Protein AF-A0A3L6N8P6-F1 (afdb_monomer)

Sequence (331 aa):
MEQTIIVSAQKKCFPPPSSGSVLHCDQLPESQARKDLYGPNTDKDPNVFHDVRPKYLNSGSMIGPVGDMRKYFRRVHERMQRGLVNGKDLYSDQGIFGEIFAEQEIWRRWLRKNTVSQKDKSFDVMHSDFEYHVGLDYMQNLFIPTVFEEQDGEIIGLNNETGIAEKSASLGIEPRLDGVPEDIQSFTNPLNQILQDPADWGDMPVYADFYSTAIPVVVHHNAHKDGAKKRRYLWWDRIWFFPYLRQLIKSQLEVVEAEPLLEIAVNGERLVYWESRSNVTQKKPRTFIIDSGEVSIVEREFGYVCRAKTEKAEAEKPWYDEVFRDGQGEL

Structure (mmCIF, N/CA/C/O backbone):
data_AF-A0A3L6N8P6-F1
#
_entry.id   AF-A0A3L6N8P6-F1
#
loop_
_atom_site.group_PDB
_atom_site.id
_atom_site.type_symbol
_atom_site.label_atom_id
_atom_site.label_alt_id
_atom_site.label_comp_id
_atom_site.label_asym_id
_atom_site.label_entity_id
_atom_site.label_seq_id
_atom_site.pdbx_PDB_ins_code
_atom_site.Cartn_x
_atom_site.Cartn_y
_atom_site.Cartn_z
_atom_site.occupancy
_atom_site.B_iso_or_equiv
_atom_site.auth_seq_id
_atom_site.auth_comp_id
_atom_site.auth_asym_id
_atom_site.auth_atom_id
_atom_site.pdbx_PDB_model_num
ATOM 1 N N . MET A 1 1 ? 11.707 -19.069 -12.447 1.00 76.44 1 MET A N 1
ATOM 2 C CA . MET A 1 1 ? 11.540 -17.667 -12.011 1.00 76.44 1 MET A CA 1
ATOM 3 C C . MET A 1 1 ? 10.471 -17.700 -10.948 1.00 76.44 1 MET A C 1
ATOM 5 O O . MET A 1 1 ? 9.407 -18.234 -11.234 1.00 76.44 1 MET A O 1
ATOM 9 N N . GLU A 1 2 ? 10.779 -17.211 -9.756 1.00 86.94 2 GLU A N 1
ATOM 10 C CA . GLU A 1 2 ? 9.882 -17.237 -8.597 1.00 86.94 2 GLU A CA 1
ATOM 11 C C . GLU A 1 2 ? 9.530 -15.801 -8.194 1.00 86.94 2 GLU A C 1
ATOM 13 O O . GLU A 1 2 ? 10.327 -14.881 -8.389 1.00 86.94 2 GLU A O 1
ATOM 18 N N . GLN A 1 3 ? 8.317 -15.591 -7.689 1.00 93.12 3 GLN A N 1
ATOM 19 C CA . GLN A 1 3 ? 7.849 -14.301 -7.184 1.00 93.12 3 GLN A CA 1
ATOM 20 C C . GLN A 1 3 ? 7.275 -14.520 -5.790 1.00 93.12 3 GLN A C 1
ATOM 22 O O . GLN A 1 3 ? 6.138 -14.953 -5.638 1.00 93.12 3 GLN A O 1
ATOM 27 N N . THR A 1 4 ? 8.101 -14.276 -4.780 1.00 96.06 4 THR A N 1
ATOM 28 C CA . THR A 1 4 ? 7.762 -14.467 -3.363 1.00 96.06 4 THR A CA 1
ATOM 29 C C . THR A 1 4 ? 7.664 -13.135 -2.623 1.00 96.06 4 THR A C 1
ATOM 31 O O . THR A 1 4 ? 7.048 -13.071 -1.562 1.00 96.06 4 THR A O 1
ATOM 34 N N . ILE A 1 5 ? 8.252 -12.070 -3.179 1.00 98.25 5 ILE A N 1
ATOM 35 C CA . ILE A 1 5 ? 8.121 -10.700 -2.691 1.00 98.25 5 ILE A CA 1
ATOM 36 C C . ILE A 1 5 ? 7.154 -9.960 -3.609 1.00 98.25 5 ILE A C 1
ATOM 38 O O . ILE A 1 5 ? 7.395 -9.853 -4.811 1.00 98.25 5 ILE A O 1
ATOM 42 N N . ILE A 1 6 ? 6.097 -9.399 -3.034 1.00 98.00 6 ILE A N 1
ATOM 43 C CA . ILE A 1 6 ? 5.137 -8.546 -3.729 1.00 98.00 6 ILE A CA 1
ATOM 44 C C . ILE A 1 6 ? 5.371 -7.108 -3.281 1.00 98.00 6 ILE A C 1
ATOM 46 O O . ILE A 1 6 ? 5.367 -6.808 -2.086 1.00 98.00 6 ILE A O 1
ATOM 50 N N . VAL A 1 7 ? 5.584 -6.216 -4.243 1.00 98.12 7 VAL A N 1
ATOM 51 C CA . VAL A 1 7 ? 5.841 -4.792 -4.018 1.00 98.12 7 VAL A CA 1
ATOM 52 C C . VAL A 1 7 ? 4.742 -3.960 -4.661 1.00 98.12 7 VAL A C 1
ATOM 54 O O . VAL A 1 7 ? 4.263 -4.290 -5.743 1.00 98.12 7 VAL A O 1
ATOM 57 N N . SER A 1 8 ? 4.359 -2.862 -4.014 1.00 97.88 8 SER A N 1
ATOM 58 C CA . SER A 1 8 ? 3.391 -1.912 -4.562 1.00 97.88 8 SER A CA 1
ATOM 59 C C . SER A 1 8 ? 3.817 -1.387 -5.941 1.00 97.88 8 SER A C 1
ATOM 61 O O . SER A 1 8 ? 4.996 -1.114 -6.190 1.00 97.88 8 SER A O 1
ATOM 63 N N . ALA A 1 9 ? 2.846 -1.235 -6.841 1.00 97.44 9 ALA A N 1
ATOM 64 C CA . ALA A 1 9 ? 3.040 -0.662 -8.166 1.00 97.44 9 ALA A CA 1
ATOM 65 C C . ALA A 1 9 ? 2.452 0.756 -8.252 1.00 97.44 9 ALA A C 1
ATOM 67 O O . ALA A 1 9 ? 1.440 1.056 -7.630 1.00 97.44 9 ALA A O 1
ATOM 68 N N . GLN A 1 10 ? 3.073 1.621 -9.056 1.00 95.88 10 GLN A N 1
ATOM 69 C CA . GLN A 1 10 ? 2.606 2.975 -9.361 1.00 95.88 10 GLN A CA 1
ATOM 70 C C . GLN A 1 10 ? 2.675 3.286 -10.864 1.00 95.88 10 GLN A C 1
ATOM 72 O O . GLN A 1 10 ? 3.387 2.632 -11.638 1.00 95.88 10 GLN A O 1
ATOM 77 N N . LYS A 1 11 ? 1.963 4.343 -11.273 1.00 95.44 11 LYS A N 1
ATOM 78 C CA . LYS A 1 11 ? 1.785 4.754 -12.679 1.00 95.44 11 LYS A CA 1
ATOM 79 C C . LYS A 1 11 ? 2.981 5.478 -13.306 1.00 95.44 11 LYS A C 1
ATOM 81 O O . LYS A 1 11 ? 3.165 5.440 -14.520 1.00 95.44 11 LYS A O 1
ATOM 86 N N . LYS A 1 12 ? 3.845 6.109 -12.503 1.00 94.06 12 LYS A N 1
ATOM 87 C CA . LYS A 1 12 ? 4.999 6.889 -12.993 1.00 94.06 12 LYS A CA 1
ATOM 88 C C . LYS A 1 12 ? 6.334 6.237 -12.652 1.00 94.06 12 LYS A C 1
ATOM 90 O O . LYS A 1 12 ? 6.539 5.819 -11.517 1.00 94.06 12 LYS A O 1
ATOM 95 N N . CYS A 1 13 ? 7.292 6.268 -13.577 1.00 94.38 13 CYS A N 1
ATOM 96 C CA . CYS A 1 13 ? 8.675 5.942 -13.245 1.00 94.38 13 CYS A CA 1
ATOM 97 C C . CYS A 1 13 ? 9.298 7.076 -12.418 1.00 94.38 13 CYS A C 1
ATOM 99 O O . CYS A 1 13 ? 9.417 8.209 -12.893 1.00 94.38 13 CYS A O 1
ATOM 101 N N . PHE A 1 14 ? 9.646 6.794 -11.165 1.00 92.88 14 PHE A N 1
ATOM 102 C CA . PHE A 1 14 ? 10.145 7.788 -10.217 1.00 92.88 14 PHE A CA 1
ATOM 103 C C . PHE A 1 14 ? 11.153 7.143 -9.261 1.00 92.88 14 PHE A C 1
ATOM 105 O O . PHE A 1 14 ? 10.935 5.987 -8.882 1.00 92.88 14 PHE A O 1
ATOM 112 N N . PRO A 1 15 ? 12.211 7.855 -8.824 1.00 93.50 15 PRO A N 1
ATOM 113 C CA . PRO A 1 15 ? 12.563 9.266 -9.068 1.00 93.50 15 PRO A CA 1
ATOM 114 C C . PRO A 1 15 ? 13.037 9.603 -10.501 1.00 93.50 15 PRO A C 1
ATOM 116 O O . PRO A 1 15 ? 13.293 8.696 -11.291 1.00 93.50 15 PRO A O 1
ATOM 119 N N . PRO A 1 16 ? 13.106 10.899 -10.884 1.00 90.31 16 PRO A N 1
ATOM 120 C CA . PRO A 1 16 ? 13.618 11.313 -12.196 1.00 90.31 16 PRO A CA 1
ATOM 121 C C . PRO A 1 16 ? 15.123 11.020 -12.343 1.00 90.31 16 PRO A C 1
ATOM 123 O O . PRO A 1 16 ? 15.817 10.967 -11.332 1.00 90.31 16 PRO A O 1
ATOM 126 N N . PRO A 1 17 ? 15.676 10.951 -13.573 1.00 86.75 17 PRO A N 1
ATOM 127 C CA . PRO A 1 17 ? 17.101 10.660 -13.798 1.00 86.75 17 PRO A CA 1
ATOM 128 C C . PRO A 1 17 ? 18.078 11.575 -13.043 1.00 86.75 17 PRO A C 1
ATOM 130 O O . PRO A 1 17 ? 19.169 11.152 -12.666 1.00 86.75 17 PRO A O 1
ATOM 133 N N . SER A 1 18 ? 17.682 12.823 -12.772 1.00 87.31 18 SER A N 1
ATOM 134 C CA . SER A 1 18 ? 18.471 13.779 -11.987 1.00 87.31 18 SER A CA 1
ATOM 135 C C . SER A 1 18 ? 18.682 13.364 -10.526 1.00 87.31 18 SER A C 1
ATOM 137 O O . SER A 1 18 ? 19.531 13.944 -9.861 1.00 87.31 18 SER A O 1
ATOM 139 N N . SER A 1 19 ? 17.949 12.368 -10.016 1.00 87.62 19 SER A N 1
ATOM 140 C CA . SER A 1 19 ? 18.197 11.771 -8.696 1.00 87.62 19 SER A CA 1
ATOM 141 C C . SER A 1 19 ? 19.443 10.881 -8.662 1.00 87.62 19 SER A C 1
ATOM 143 O O . SER A 1 19 ? 19.812 10.368 -7.608 1.00 87.62 19 SER A O 1
ATOM 145 N N . GLY A 1 20 ? 20.040 10.610 -9.826 1.00 85.81 20 GLY A N 1
ATOM 146 C CA . GLY A 1 20 ? 21.160 9.694 -9.991 1.00 85.81 20 GLY A CA 1
ATOM 147 C C . GLY A 1 20 ? 20.773 8.213 -9.994 1.00 85.81 20 GLY A C 1
ATOM 148 O O . GLY A 1 20 ? 21.664 7.373 -10.095 1.00 85.81 20 GLY A O 1
ATOM 149 N N . SER A 1 21 ? 19.494 7.853 -9.860 1.00 89.12 21 SER A N 1
ATOM 150 C CA . SER A 1 21 ? 19.026 6.460 -9.971 1.00 89.12 21 SER A CA 1
ATOM 151 C C . SER A 1 21 ? 18.825 6.057 -11.430 1.00 89.12 21 SER A C 1
ATOM 153 O O . SER A 1 21 ? 18.313 6.841 -12.229 1.00 89.12 21 SER A O 1
ATOM 155 N N . VAL A 1 22 ? 19.185 4.820 -11.775 1.00 91.81 22 VAL A N 1
ATOM 156 C CA . VAL A 1 22 ? 19.034 4.265 -13.127 1.00 91.81 22 VAL A CA 1
ATOM 157 C C . VAL A 1 22 ? 17.917 3.223 -13.117 1.00 91.81 22 VAL A C 1
ATOM 159 O O . VAL A 1 22 ? 18.134 2.041 -12.893 1.00 91.81 22 VAL A O 1
ATOM 162 N N . LEU A 1 23 ? 16.683 3.673 -13.341 1.00 95.12 23 LEU A N 1
ATOM 163 C CA . LEU A 1 23 ? 15.492 2.830 -13.164 1.00 95.12 23 LEU A CA 1
ATOM 164 C C . LEU A 1 23 ? 15.159 1.927 -14.357 1.00 95.12 23 LEU A C 1
ATOM 166 O O . LEU A 1 23 ? 14.252 1.110 -14.250 1.00 95.12 23 LEU A O 1
ATOM 170 N N . HIS A 1 24 ? 15.832 2.113 -15.498 1.00 95.75 24 HIS A N 1
ATOM 171 C CA . HIS A 1 24 ? 15.569 1.390 -16.750 1.00 95.75 24 HIS A CA 1
ATOM 172 C C . HIS A 1 24 ? 14.065 1.258 -17.077 1.00 95.75 24 HIS A C 1
ATOM 174 O O . HIS A 1 24 ? 13.571 0.173 -17.380 1.00 95.75 24 HIS A O 1
ATOM 180 N N . CYS A 1 25 ? 13.323 2.367 -16.973 1.00 94.75 25 CYS A N 1
ATOM 181 C CA . CYS A 1 25 ? 11.858 2.410 -17.069 1.00 94.75 25 CYS A CA 1
ATOM 182 C C . CYS A 1 25 ? 11.308 1.779 -18.364 1.00 94.75 25 CYS A C 1
ATOM 184 O O . CYS A 1 25 ? 10.251 1.156 -18.359 1.00 94.75 25 CYS A O 1
ATOM 186 N N . ASP A 1 26 ? 12.036 1.944 -19.468 1.00 94.38 26 ASP A N 1
ATOM 187 C CA . ASP A 1 26 ? 11.759 1.412 -20.807 1.00 94.38 26 ASP A CA 1
ATOM 188 C C . ASP A 1 26 ? 12.011 -0.100 -20.924 1.00 94.38 26 ASP A C 1
ATOM 190 O O . ASP A 1 26 ? 11.597 -0.745 -21.886 1.00 94.38 26 ASP A O 1
ATOM 194 N N . GLN A 1 27 ? 12.691 -0.675 -19.935 1.00 95.12 27 GLN A N 1
ATOM 195 C CA . GLN A 1 27 ? 13.066 -2.078 -19.878 1.00 95.12 27 GLN A CA 1
ATOM 196 C C . GLN A 1 27 ? 12.270 -2.864 -18.840 1.00 95.12 27 GLN A C 1
ATOM 198 O O . GLN A 1 27 ? 12.580 -4.038 -18.634 1.00 95.12 27 GLN A O 1
ATOM 203 N N . LEU A 1 28 ? 11.242 -2.299 -18.216 1.00 96.00 28 LEU A N 1
ATOM 204 C CA . LEU A 1 28 ? 10.377 -3.052 -17.309 1.00 96.00 28 LEU A CA 1
ATOM 205 C C . LEU A 1 28 ? 9.305 -3.850 -18.077 1.00 96.00 28 LEU A C 1
ATOM 207 O O . LEU A 1 28 ? 9.038 -3.560 -19.246 1.00 96.00 28 LEU A O 1
ATOM 211 N N . PRO A 1 29 ? 8.719 -4.902 -17.479 1.00 94.56 29 PRO A N 1
ATOM 212 C CA . PRO A 1 29 ? 7.563 -5.585 -18.053 1.00 94.56 29 PRO A CA 1
ATOM 213 C C . PRO A 1 29 ? 6.349 -4.655 -18.165 1.00 94.56 29 PRO A C 1
ATOM 215 O O . PRO A 1 29 ? 6.173 -3.742 -17.357 1.00 94.56 29 PRO A O 1
ATOM 218 N N . GLU A 1 30 ? 5.484 -4.917 -19.145 1.00 94.94 30 GLU A N 1
ATOM 219 C CA . GLU A 1 30 ? 4.206 -4.212 -19.253 1.00 94.94 30 GLU A CA 1
ATOM 220 C C . GLU A 1 30 ? 3.247 -4.595 -18.124 1.00 94.94 30 GLU A C 1
ATOM 222 O O . GLU A 1 30 ? 3.300 -5.711 -17.599 1.00 94.94 30 GLU A O 1
ATOM 227 N N . SER A 1 31 ? 2.346 -3.668 -17.783 1.00 96.19 31 SER A N 1
ATOM 228 C CA . SER A 1 31 ? 1.315 -3.923 -16.779 1.00 96.19 31 SER A CA 1
ATOM 229 C C . SER A 1 31 ? 0.411 -5.073 -17.211 1.00 96.19 31 SER A C 1
ATOM 231 O O . SER A 1 31 ? -0.064 -5.114 -18.355 1.00 96.19 31 SER A O 1
ATOM 233 N N . GLN A 1 32 ? 0.148 -5.983 -16.274 1.00 94.56 32 GLN A N 1
ATOM 234 C CA . GLN A 1 32 ? -0.792 -7.082 -16.474 1.00 94.56 32 GLN A CA 1
ATOM 235 C C . GLN A 1 32 ? -2.254 -6.635 -16.330 1.00 94.56 32 GLN A C 1
ATOM 237 O O . GLN A 1 32 ? -3.143 -7.390 -16.714 1.00 94.56 32 GLN A O 1
ATOM 242 N N . ALA A 1 33 ? -2.513 -5.428 -15.805 1.00 95.31 33 ALA A N 1
ATOM 243 C CA . ALA A 1 33 ? -3.867 -4.914 -15.615 1.00 95.31 33 ALA A CA 1
ATOM 244 C C . ALA A 1 33 ? -4.628 -4.824 -16.942 1.00 95.31 33 ALA A C 1
ATOM 246 O O . ALA A 1 33 ? -4.022 -4.695 -18.014 1.00 95.31 33 ALA A O 1
ATOM 247 N N . ARG A 1 34 ? -5.963 -4.883 -16.888 1.00 94.38 34 ARG A N 1
ATOM 248 C CA . ARG A 1 34 ? -6.804 -4.874 -18.094 1.00 94.38 34 ARG A CA 1
ATOM 249 C C . ARG A 1 34 ? -6.499 -3.659 -18.977 1.00 94.38 34 ARG A C 1
ATOM 251 O O . ARG A 1 34 ? -6.291 -2.557 -18.479 1.00 94.38 34 ARG A O 1
ATOM 258 N N . LYS A 1 35 ? -6.442 -3.858 -20.297 1.00 95.88 35 LYS A N 1
ATOM 259 C CA . LYS A 1 35 ? -5.997 -2.828 -21.263 1.00 95.88 35 LYS A CA 1
ATOM 260 C C . LYS A 1 35 ? -6.938 -1.624 -21.370 1.00 95.88 35 LYS A C 1
ATOM 262 O O . LYS A 1 35 ? -6.573 -0.631 -21.979 1.00 95.88 35 LYS A O 1
ATOM 267 N N . ASP A 1 36 ? -8.129 -1.733 -20.806 1.00 95.12 36 ASP A N 1
ATOM 268 C CA . ASP A 1 36 ? -9.189 -0.733 -20.757 1.00 95.12 36 ASP A CA 1
ATOM 269 C C . ASP A 1 36 ? -9.448 -0.240 -19.320 1.00 95.12 36 ASP A C 1
ATOM 271 O O . ASP A 1 36 ? -10.543 0.235 -19.019 1.00 95.12 36 ASP A O 1
ATOM 275 N N . LEU A 1 37 ? -8.464 -0.357 -18.413 1.00 95.75 37 LEU A N 1
ATOM 276 C CA . LEU A 1 37 ? -8.594 -0.005 -16.990 1.00 95.75 37 LEU A CA 1
ATOM 277 C C . LEU A 1 37 ? -9.256 1.369 -16.785 1.00 95.75 37 LEU A C 1
ATOM 279 O O . LEU A 1 37 ? -10.273 1.460 -16.090 1.00 95.75 37 LEU A O 1
ATOM 283 N N . TYR A 1 38 ? -8.754 2.379 -17.500 1.00 95.69 38 TYR A N 1
ATOM 284 C CA . TYR A 1 38 ? -9.225 3.769 -17.516 1.00 95.69 38 TYR A CA 1
ATOM 285 C C . TYR A 1 38 ? -10.065 4.097 -18.765 1.00 95.69 38 TYR A C 1
ATOM 287 O O . TYR A 1 38 ? -10.242 5.252 -19.142 1.00 95.69 38 TYR A O 1
ATOM 295 N N . GLY A 1 39 ? -10.596 3.076 -19.444 1.00 94.75 39 GLY A N 1
ATOM 296 C CA . GLY A 1 39 ? -11.391 3.224 -20.660 1.00 94.75 39 GLY A CA 1
ATOM 297 C C . GLY A 1 39 ? -10.548 3.365 -21.937 1.00 94.75 39 GLY A C 1
ATOM 298 O O . GLY A 1 39 ? -9.378 2.969 -21.965 1.00 94.75 39 GLY A O 1
ATOM 299 N N . PRO A 1 40 ? -11.116 3.915 -23.028 1.00 94.62 40 PRO A N 1
ATOM 300 C CA . PRO A 1 40 ? -10.493 3.898 -24.353 1.00 94.62 40 PRO A CA 1
ATOM 301 C C . PRO A 1 40 ? -9.155 4.631 -24.461 1.00 94.62 40 PRO A C 1
ATOM 303 O O . PRO A 1 40 ? -8.461 4.434 -25.454 1.00 94.62 40 PRO A O 1
ATOM 306 N N . ASN A 1 41 ? -8.811 5.501 -23.507 1.00 94.38 41 ASN A N 1
ATOM 307 C CA . ASN A 1 41 ? -7.567 6.276 -23.508 1.00 94.38 41 ASN A CA 1
ATOM 308 C C . ASN A 1 41 ? -6.452 5.666 -22.657 1.00 94.38 41 ASN A C 1
ATOM 310 O O . ASN A 1 41 ? -5.358 6.227 -22.628 1.00 94.38 41 ASN A O 1
ATOM 314 N N . THR A 1 42 ? -6.705 4.503 -22.048 1.00 96.56 42 THR A N 1
ATOM 315 C CA . THR A 1 42 ? -5.712 3.775 -21.252 1.00 96.56 42 THR A CA 1
ATOM 316 C C . THR A 1 42 ? -4.387 3.651 -22.016 1.00 96.56 42 THR A C 1
ATOM 318 O O . THR A 1 42 ? -4.367 3.195 -23.161 1.00 96.56 42 THR A O 1
ATOM 321 N N . ASP A 1 43 ? -3.292 4.083 -21.387 1.00 95.81 43 ASP A N 1
ATOM 322 C CA . ASP A 1 43 ? -1.915 4.098 -21.911 1.00 95.81 43 ASP A CA 1
ATOM 323 C C . ASP A 1 43 ? -1.666 4.884 -23.220 1.00 95.81 43 ASP A C 1
ATOM 325 O O . ASP A 1 43 ? -0.576 4.781 -23.791 1.00 95.81 43 ASP A O 1
ATOM 329 N N . LYS A 1 44 ? -2.619 5.681 -23.729 1.00 95.44 44 LYS A N 1
ATOM 330 C CA . LYS A 1 44 ? -2.411 6.434 -24.984 1.00 95.44 44 LYS A CA 1
ATOM 331 C C . LYS A 1 44 ? -1.464 7.621 -24.834 1.00 95.44 44 LYS A C 1
ATOM 333 O O . LYS A 1 44 ? -0.680 7.880 -25.745 1.00 95.44 44 LYS A O 1
ATOM 338 N N . ASP A 1 45 ? -1.553 8.346 -23.720 1.00 93.94 45 ASP A N 1
ATOM 339 C CA . ASP A 1 45 ? -0.654 9.456 -23.399 1.00 93.94 45 ASP A CA 1
ATOM 340 C C . ASP A 1 45 ? 0.072 9.169 -22.075 1.00 93.94 45 ASP A C 1
ATOM 342 O O . ASP A 1 45 ? -0.538 9.265 -21.008 1.00 93.94 45 ASP A O 1
ATOM 346 N N . PRO A 1 46 ? 1.380 8.853 -22.105 1.00 87.62 46 PRO A N 1
ATOM 347 C CA . PRO A 1 46 ? 2.142 8.542 -20.899 1.00 87.62 46 PRO A CA 1
ATOM 348 C C . PRO A 1 46 ? 2.314 9.740 -19.948 1.00 87.62 46 PRO A C 1
ATOM 350 O O . PRO A 1 46 ? 2.806 9.558 -18.834 1.00 87.62 46 PRO A O 1
ATOM 353 N N . ASN A 1 47 ? 1.940 10.957 -20.361 1.00 88.88 47 ASN A N 1
ATOM 354 C CA . ASN A 1 47 ? 1.971 12.149 -19.513 1.00 88.88 47 ASN A CA 1
ATOM 355 C C . ASN A 1 47 ? 0.654 12.380 -18.761 1.00 88.88 47 ASN A C 1
ATOM 357 O O . ASN A 1 47 ? 0.638 13.119 -17.773 1.00 88.88 47 ASN A O 1
ATOM 361 N N . VAL A 1 48 ? -0.440 11.737 -19.181 1.00 91.94 48 VAL A N 1
ATOM 362 C CA . VAL A 1 48 ? -1.709 11.734 -18.445 1.00 91.94 48 VAL A CA 1
ATOM 363 C C . VAL A 1 48 ? -1.649 10.596 -17.439 1.00 91.94 48 VAL A C 1
ATOM 365 O O . VAL A 1 48 ? -2.218 9.532 -17.643 1.00 91.94 48 VAL A O 1
ATOM 368 N N . PHE A 1 49 ? -0.905 10.810 -16.347 1.00 91.62 49 PHE A N 1
ATOM 369 C CA . PHE A 1 49 ? -0.580 9.728 -15.413 1.00 91.62 49 PHE A CA 1
ATOM 370 C C . PHE A 1 49 ? -1.803 9.005 -14.861 1.00 91.62 49 PHE A C 1
ATOM 372 O O . PHE A 1 49 ? -1.676 7.822 -14.615 1.00 91.62 49 PHE A O 1
ATOM 379 N N . HIS A 1 50 ? -2.953 9.669 -14.700 1.00 91.75 50 HIS A N 1
ATOM 380 C CA . HIS A 1 50 ? -4.190 9.013 -14.266 1.00 91.75 50 HIS A CA 1
ATOM 381 C C . HIS A 1 50 ? -4.599 7.854 -15.194 1.00 91.75 50 HIS A C 1
ATOM 383 O O . HIS A 1 50 ? -4.976 6.803 -14.694 1.00 91.75 50 HIS A O 1
ATOM 389 N N . ASP A 1 51 ? -4.438 7.995 -16.514 1.00 95.12 51 ASP A N 1
ATOM 390 C CA . ASP A 1 51 ? -4.912 7.019 -17.509 1.00 95.12 51 ASP A CA 1
ATOM 391 C C . ASP A 1 51 ? -3.870 5.929 -17.831 1.00 95.12 51 ASP A C 1
ATOM 393 O O . ASP A 1 51 ? -4.056 5.124 -18.747 1.00 95.12 51 ASP A O 1
ATOM 397 N N . VAL A 1 52 ? -2.743 5.893 -17.117 1.00 95.94 52 VAL A N 1
ATOM 398 C CA . VAL A 1 52 ? -1.662 4.926 -17.354 1.00 95.94 52 VAL A CA 1
ATOM 399 C C . VAL A 1 52 ? -1.779 3.768 -16.371 1.00 95.94 52 VAL A C 1
ATOM 401 O O . VAL A 1 52 ? -1.945 3.972 -15.171 1.00 95.94 52 VAL A O 1
ATOM 404 N N . ARG A 1 53 ? -1.645 2.530 -16.849 1.00 97.12 53 ARG A N 1
ATOM 405 C CA . ARG A 1 53 ? -1.658 1.355 -15.967 1.00 97.12 53 ARG A CA 1
ATOM 406 C C . ARG A 1 53 ? -0.396 1.319 -15.093 1.00 97.12 53 ARG A C 1
ATOM 408 O O . ARG A 1 53 ? 0.705 1.573 -15.598 1.00 97.12 53 ARG A O 1
ATOM 415 N N . PRO A 1 54 ? -0.506 0.954 -13.803 1.00 96.62 54 PRO A N 1
ATOM 416 C CA . PRO A 1 54 ? 0.648 0.879 -12.917 1.00 96.62 54 PRO A CA 1
ATOM 417 C C . PRO A 1 54 ? 1.633 -0.174 -13.429 1.00 96.62 54 PRO A C 1
ATOM 419 O O . PRO A 1 54 ? 1.244 -1.292 -13.775 1.00 96.62 54 PRO A O 1
ATOM 422 N N . LYS A 1 55 ? 2.918 0.190 -13.515 1.00 96.19 55 LYS A N 1
ATOM 423 C CA . LYS A 1 55 ? 3.995 -0.739 -13.916 1.00 96.19 55 LYS A CA 1
ATOM 424 C C . LYS A 1 55 ? 5.366 -0.460 -13.311 1.00 96.19 55 LYS A C 1
ATOM 426 O O . LYS A 1 55 ? 6.320 -1.179 -13.598 1.00 96.19 55 LYS A O 1
ATOM 431 N N . TYR A 1 56 ? 5.475 0.579 -12.491 1.00 97.31 56 TYR A N 1
ATOM 432 C CA . TYR A 1 56 ? 6.720 0.968 -11.842 1.00 97.31 56 TYR A CA 1
ATOM 433 C C . TYR A 1 56 ? 6.655 0.650 -10.356 1.00 97.31 56 TYR A C 1
ATOM 435 O O . TYR A 1 56 ? 5.587 0.701 -9.758 1.00 97.31 56 TYR A O 1
ATOM 443 N N . LEU A 1 57 ? 7.799 0.354 -9.752 1.00 97.62 57 LEU A N 1
ATOM 444 C CA . LEU A 1 57 ? 7.893 0.069 -8.326 1.00 97.62 57 LEU A CA 1
ATOM 445 C C . LEU A 1 57 ? 7.540 1.310 -7.483 1.00 97.62 57 LEU A C 1
ATOM 447 O O . LEU A 1 57 ? 8.069 2.397 -7.726 1.00 97.62 57 LEU A O 1
ATOM 451 N N . ASN A 1 58 ? 6.702 1.128 -6.462 1.00 97.38 58 ASN A N 1
ATOM 452 C CA . ASN A 1 58 ? 6.520 2.052 -5.343 1.00 97.38 58 ASN A CA 1
ATOM 453 C C . ASN A 1 58 ? 7.126 1.427 -4.076 1.00 97.38 58 ASN A C 1
ATOM 455 O O . ASN A 1 58 ? 6.760 0.315 -3.703 1.00 97.38 58 ASN A O 1
ATOM 459 N N . SER A 1 59 ? 8.052 2.115 -3.399 1.00 96.06 59 SER A N 1
ATOM 460 C CA . SER A 1 59 ? 8.736 1.532 -2.227 1.00 96.06 59 SER A CA 1
ATOM 461 C C . SER A 1 59 ? 7.940 1.612 -0.923 1.00 96.06 59 SER A C 1
ATOM 463 O O . SER A 1 59 ? 8.408 1.129 0.104 1.00 96.06 59 SER A O 1
ATOM 465 N N . GLY A 1 60 ? 6.741 2.200 -0.936 1.00 94.56 60 GLY A N 1
ATOM 466 C CA . GLY A 1 60 ? 5.960 2.443 0.275 1.00 94.56 60 GLY A CA 1
ATOM 467 C C . GLY A 1 60 ? 5.335 1.200 0.902 1.00 94.56 60 GLY A C 1
ATOM 468 O O . GLY A 1 60 ? 4.948 1.243 2.068 1.00 94.56 60 GLY A O 1
ATOM 469 N N . SER A 1 61 ? 5.203 0.096 0.163 1.00 96.38 61 SER A N 1
ATOM 470 C CA . SER A 1 61 ? 4.652 -1.156 0.695 1.00 96.38 61 SER A CA 1
ATOM 471 C C . SER A 1 61 ? 5.222 -2.370 -0.030 1.00 96.38 61 SER A C 1
ATOM 473 O O . SER A 1 61 ? 5.314 -2.390 -1.258 1.00 96.38 61 SER A O 1
ATOM 475 N N . MET A 1 62 ? 5.624 -3.372 0.752 1.00 97.19 62 MET A N 1
ATOM 476 C CA . MET A 1 62 ? 6.189 -4.637 0.287 1.00 97.19 62 MET A CA 1
ATOM 477 C C . MET A 1 62 ? 5.832 -5.744 1.279 1.00 97.19 62 MET A C 1
ATOM 479 O O . MET A 1 62 ? 5.841 -5.507 2.488 1.00 97.19 62 MET A O 1
ATOM 483 N N . ILE A 1 63 ? 5.594 -6.957 0.792 1.00 97.00 63 ILE A N 1
ATOM 484 C CA . ILE A 1 63 ? 5.413 -8.149 1.624 1.00 97.00 63 ILE A CA 1
ATOM 485 C C . ILE A 1 63 ? 6.130 -9.341 0.999 1.00 97.00 63 ILE A C 1
ATOM 487 O O . ILE A 1 63 ? 6.211 -9.460 -0.219 1.00 97.00 63 ILE A O 1
ATOM 491 N N . GLY A 1 64 ? 6.658 -10.230 1.832 1.00 95.19 64 GLY A N 1
ATOM 492 C CA . GLY A 1 64 ? 7.264 -11.475 1.384 1.00 95.19 64 GLY A CA 1
ATOM 493 C C . GLY A 1 64 ? 7.941 -12.222 2.531 1.00 95.19 64 GLY A C 1
ATOM 494 O O . GLY A 1 64 ? 8.055 -11.686 3.641 1.00 95.19 64 GLY A O 1
ATOM 495 N N . PRO A 1 65 ? 8.418 -13.454 2.291 1.00 93.00 65 PRO A N 1
ATOM 496 C CA . PRO A 1 65 ? 9.169 -14.217 3.276 1.00 93.00 65 PRO A CA 1
ATOM 497 C C . PRO A 1 65 ? 10.394 -13.445 3.772 1.00 93.00 65 PRO A C 1
ATOM 499 O O . PRO A 1 65 ? 11.151 -12.870 2.990 1.00 93.00 65 PRO A O 1
ATOM 502 N N . VAL A 1 66 ? 10.641 -13.487 5.085 1.00 90.94 66 VAL A N 1
ATOM 503 C CA . VAL A 1 66 ? 11.750 -12.752 5.722 1.00 90.94 66 VAL A CA 1
ATOM 504 C C . VAL A 1 66 ? 13.109 -13.091 5.094 1.00 90.94 66 VAL A C 1
ATOM 506 O O . VAL A 1 66 ? 13.966 -12.216 4.992 1.00 90.94 66 VAL A O 1
ATOM 509 N N . GLY A 1 67 ? 13.323 -14.339 4.662 1.00 92.12 67 GLY A N 1
ATOM 510 C CA . GLY A 1 67 ? 14.557 -14.757 3.986 1.00 92.12 67 GLY A CA 1
ATOM 511 C C . GLY A 1 67 ? 14.820 -13.974 2.697 1.00 92.12 67 GLY A C 1
ATOM 512 O O . GLY A 1 67 ? 15.880 -13.357 2.555 1.00 92.12 67 GLY A O 1
ATOM 513 N N . ASP A 1 68 ? 13.827 -13.931 1.813 1.00 95.19 68 ASP A N 1
ATOM 514 C CA . ASP A 1 68 ? 13.919 -13.258 0.514 1.00 95.19 68 ASP A CA 1
ATOM 515 C C . ASP A 1 68 ? 13.964 -11.739 0.690 1.00 95.19 68 ASP A C 1
ATOM 517 O O . ASP A 1 68 ? 14.839 -11.072 0.130 1.00 95.19 68 ASP A O 1
ATOM 521 N N . MET A 1 69 ? 13.124 -11.195 1.577 1.00 97.25 69 MET A N 1
ATOM 522 C CA . MET A 1 69 ? 13.153 -9.776 1.945 1.00 97.25 69 MET A CA 1
ATOM 523 C C . MET A 1 69 ? 14.542 -9.358 2.441 1.00 97.25 69 MET A C 1
ATOM 525 O O . MET A 1 69 ? 15.084 -8.350 1.993 1.00 97.25 69 MET A O 1
ATOM 529 N N . ARG A 1 70 ? 15.196 -10.151 3.304 1.00 96.62 70 ARG A N 1
ATOM 530 C CA . ARG A 1 70 ? 16.568 -9.862 3.763 1.00 96.62 70 ARG A CA 1
ATOM 531 C C . ARG A 1 70 ? 17.579 -9.872 2.622 1.00 96.62 70 ARG A C 1
ATOM 533 O O . ARG A 1 70 ? 18.493 -9.049 2.641 1.00 96.62 70 ARG A O 1
ATOM 540 N N . LYS A 1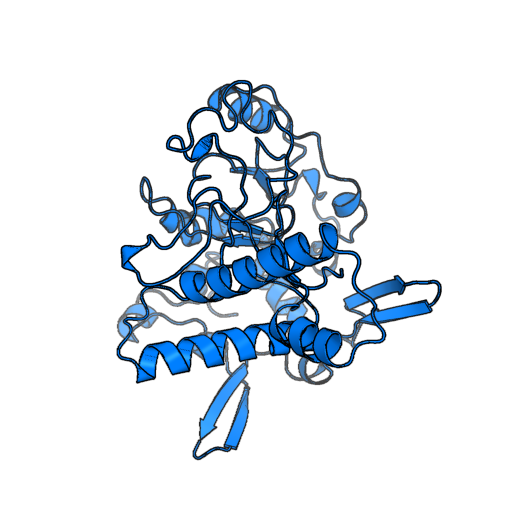 71 ? 17.454 -10.788 1.656 1.00 96.19 71 LYS A N 1
ATOM 541 C CA . LYS A 1 71 ? 18.340 -10.839 0.481 1.00 96.19 71 LYS A CA 1
ATOM 542 C C . LYS A 1 71 ? 18.206 -9.556 -0.344 1.00 96.19 71 LYS A C 1
ATOM 544 O O . LYS A 1 71 ? 19.215 -8.913 -0.629 1.00 96.19 71 LYS A O 1
ATOM 549 N N . TYR A 1 72 ? 16.974 -9.148 -0.643 1.00 97.50 72 TYR A N 1
ATOM 550 C CA . TYR A 1 72 ? 16.696 -7.927 -1.395 1.00 97.50 72 TYR A CA 1
ATOM 551 C C . TYR A 1 72 ? 17.177 -6.669 -0.652 1.00 97.50 72 TYR A C 1
ATOM 553 O O . TYR A 1 72 ? 17.929 -5.866 -1.204 1.00 97.50 72 TYR A O 1
ATOM 561 N N . PHE A 1 73 ? 16.854 -6.540 0.639 1.00 97.38 73 PHE A N 1
ATOM 562 C CA . PHE A 1 73 ? 17.248 -5.388 1.459 1.00 97.38 73 PHE A CA 1
ATOM 563 C C . PHE A 1 73 ? 18.765 -5.282 1.643 1.00 97.38 73 PHE A C 1
ATOM 565 O O . PHE A 1 73 ? 19.295 -4.173 1.659 1.00 97.38 73 PHE A O 1
ATOM 572 N N . ARG A 1 74 ? 19.492 -6.404 1.743 1.00 97.06 74 ARG A N 1
ATOM 573 C CA . ARG A 1 74 ? 20.965 -6.387 1.759 1.00 97.06 74 ARG A CA 1
ATOM 574 C C . ARG A 1 74 ? 21.525 -5.806 0.472 1.00 97.06 74 ARG A C 1
ATOM 576 O O . ARG A 1 74 ? 22.369 -4.919 0.541 1.00 97.06 74 ARG A O 1
ATOM 583 N N . ARG A 1 75 ? 21.008 -6.225 -0.687 1.00 96.31 75 ARG A N 1
ATOM 584 C CA . ARG A 1 75 ? 21.435 -5.662 -1.972 1.00 96.31 75 ARG A CA 1
ATOM 585 C C . ARG A 1 75 ? 21.141 -4.164 -2.066 1.00 96.31 75 ARG A C 1
ATOM 587 O O . ARG A 1 75 ? 22.006 -3.399 -2.496 1.00 96.31 75 ARG A O 1
ATOM 594 N N . VAL A 1 76 ? 19.946 -3.746 -1.645 1.00 96.19 76 VAL A N 1
ATOM 595 C CA . VAL A 1 76 ? 19.547 -2.329 -1.566 1.00 96.19 76 VAL A CA 1
ATOM 596 C C . VAL A 1 76 ? 20.512 -1.554 -0.680 1.00 96.19 76 VAL A C 1
ATOM 598 O O . VAL A 1 76 ? 21.058 -0.538 -1.107 1.00 96.19 76 VAL A O 1
ATOM 601 N N . HIS A 1 77 ? 20.804 -2.069 0.513 1.00 95.56 77 HIS A N 1
ATOM 602 C CA . HIS A 1 77 ? 21.744 -1.456 1.441 1.00 95.56 77 HIS A CA 1
ATOM 603 C C . HIS A 1 77 ? 23.159 -1.364 0.854 1.00 95.56 77 HIS A C 1
ATOM 605 O O . HIS A 1 77 ? 23.772 -0.305 0.904 1.00 95.56 77 HIS A O 1
ATOM 611 N N . GLU A 1 78 ? 23.676 -2.421 0.228 1.00 94.81 78 GLU A N 1
ATOM 612 C CA . GLU A 1 78 ? 24.987 -2.406 -0.431 1.00 94.81 78 GLU A CA 1
ATOM 613 C C . GLU A 1 78 ? 25.072 -1.380 -1.568 1.00 94.81 78 GLU A C 1
ATOM 615 O O . GLU A 1 78 ? 26.111 -0.737 -1.750 1.00 94.81 78 GLU A O 1
ATOM 620 N N . ARG A 1 79 ? 24.008 -1.235 -2.371 1.00 92.81 79 ARG A N 1
ATOM 621 C CA . ARG A 1 79 ? 23.931 -0.226 -3.441 1.00 92.81 79 ARG A CA 1
ATOM 622 C C . ARG A 1 79 ? 23.886 1.182 -2.852 1.00 92.81 79 ARG A C 1
ATOM 624 O O . ARG A 1 79 ? 24.594 2.065 -3.333 1.00 92.81 79 ARG A O 1
ATOM 631 N N . MET A 1 80 ? 23.110 1.363 -1.789 1.00 92.94 80 MET A N 1
ATOM 632 C CA . MET A 1 80 ? 23.005 2.609 -1.039 1.00 92.94 80 MET A CA 1
ATOM 633 C C . MET A 1 80 ? 24.356 3.039 -0.456 1.00 92.94 80 MET A C 1
ATOM 635 O O . MET A 1 80 ? 24.796 4.156 -0.711 1.00 92.94 80 MET A O 1
ATOM 639 N N . GLN A 1 81 ? 25.046 2.143 0.258 1.00 93.31 81 GLN A N 1
ATOM 640 C CA . GLN A 1 81 ? 26.355 2.418 0.860 1.00 93.31 81 GLN A CA 1
ATOM 641 C C . 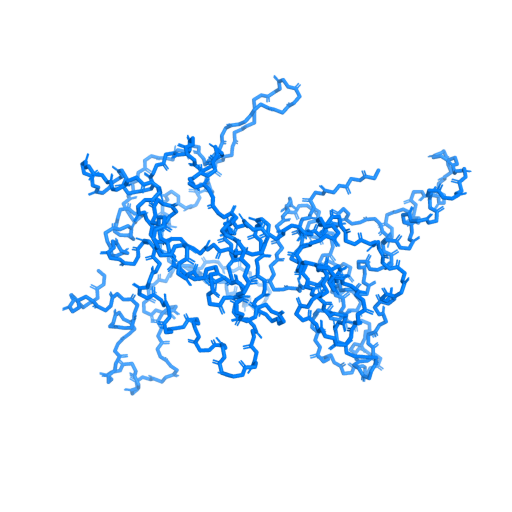GLN A 1 81 ? 27.400 2.779 -0.197 1.00 93.31 81 GLN A C 1
ATOM 643 O O . GLN A 1 81 ? 28.125 3.759 -0.042 1.00 93.31 81 GLN A O 1
ATOM 648 N N . ARG A 1 82 ? 27.440 2.045 -1.317 1.00 90.56 82 ARG A N 1
ATOM 649 C CA . ARG A 1 82 ? 28.320 2.387 -2.445 1.00 90.56 82 ARG A CA 1
ATOM 650 C C . ARG A 1 82 ? 28.007 3.763 -3.027 1.00 90.56 82 ARG A C 1
ATOM 652 O O . ARG A 1 82 ? 28.931 4.503 -3.343 1.00 90.56 82 ARG A O 1
ATOM 659 N N . GLY A 1 83 ? 26.728 4.114 -3.155 1.00 88.56 83 GLY A N 1
ATOM 660 C CA . GLY A 1 83 ? 26.308 5.452 -3.569 1.00 88.56 83 GLY A CA 1
ATOM 661 C C . GLY A 1 83 ? 26.843 6.533 -2.629 1.00 88.56 83 GLY A C 1
ATOM 662 O O . GLY A 1 83 ? 27.500 7.462 -3.089 1.00 88.56 83 GLY A O 1
ATOM 663 N N . LEU A 1 84 ? 26.629 6.366 -1.321 1.00 88.81 84 LEU A N 1
ATOM 664 C CA . LEU A 1 84 ? 27.065 7.313 -0.290 1.00 88.81 84 LEU A CA 1
ATOM 665 C C . LEU A 1 84 ? 28.584 7.512 -0.273 1.00 88.81 84 LEU A C 1
ATOM 667 O O . LEU A 1 84 ? 29.049 8.648 -0.268 1.00 88.81 84 LEU A O 1
ATOM 671 N N . VAL A 1 85 ? 29.360 6.423 -0.320 1.00 90.75 85 VAL A N 1
ATOM 672 C CA . VAL A 1 85 ? 30.835 6.482 -0.359 1.00 90.75 85 VAL A CA 1
ATOM 673 C C . VAL A 1 85 ? 31.336 7.226 -1.599 1.00 90.75 85 VAL A C 1
ATOM 675 O O . VAL A 1 85 ? 32.340 7.930 -1.533 1.00 90.75 85 VAL A O 1
ATOM 678 N N . ASN A 1 86 ? 30.612 7.128 -2.714 1.00 86.00 86 ASN A N 1
ATOM 679 C CA . ASN A 1 86 ? 30.941 7.813 -3.962 1.00 86.00 86 ASN A CA 1
ATOM 680 C C . ASN A 1 86 ? 30.338 9.228 -4.062 1.00 86.00 86 ASN A C 1
ATOM 682 O O . ASN A 1 86 ? 30.334 9.810 -5.146 1.00 86.00 86 ASN A O 1
ATOM 686 N N . GLY A 1 87 ? 29.814 9.785 -2.964 1.00 83.19 87 GLY A N 1
ATOM 687 C CA . GLY A 1 87 ? 29.271 11.146 -2.917 1.00 83.19 87 GLY A CA 1
ATOM 688 C C . GLY A 1 87 ? 27.924 11.322 -3.623 1.00 83.19 87 GLY A C 1
ATOM 689 O O . GLY A 1 87 ? 27.546 12.448 -3.943 1.00 83.19 87 GLY A O 1
ATOM 690 N N . LYS A 1 88 ? 27.193 10.233 -3.891 1.00 81.25 88 LYS A N 1
ATOM 691 C CA . LYS A 1 88 ? 25.845 10.293 -4.466 1.00 81.25 88 LYS A CA 1
ATOM 692 C C . LYS A 1 88 ? 24.861 10.804 -3.415 1.00 81.25 88 LYS A C 1
ATOM 694 O O . LYS A 1 88 ? 24.743 10.209 -2.344 1.00 81.25 88 LYS A O 1
ATOM 699 N N . ASP A 1 89 ? 24.116 11.851 -3.757 1.00 79.38 89 ASP A N 1
ATOM 700 C CA . ASP A 1 89 ? 22.992 12.304 -2.941 1.00 79.38 89 ASP A CA 1
ATOM 701 C C . ASP A 1 89 ? 21.831 11.301 -3.041 1.00 79.38 89 ASP A C 1
ATOM 703 O O . ASP A 1 89 ? 21.385 10.936 -4.135 1.00 79.38 89 ASP A O 1
ATOM 707 N N . LEU A 1 90 ? 21.365 10.806 -1.896 1.00 80.50 90 LEU A N 1
ATOM 708 C CA . LEU A 1 90 ? 20.293 9.819 -1.827 1.00 80.50 90 LEU A CA 1
ATOM 709 C C . LEU A 1 90 ? 18.941 10.521 -1.784 1.00 80.50 90 LEU A C 1
ATOM 711 O O . LEU A 1 90 ? 18.337 10.691 -0.730 1.00 80.50 90 LEU A O 1
ATOM 715 N N . TYR A 1 91 ? 18.451 10.893 -2.961 1.00 84.19 91 TYR A N 1
ATOM 716 C CA . TYR A 1 91 ? 17.183 11.608 -3.092 1.00 84.19 91 TYR A CA 1
ATOM 717 C C . TYR A 1 91 ? 15.959 10.794 -2.626 1.00 84.19 91 TYR A C 1
ATOM 719 O O . TYR A 1 91 ? 15.027 11.343 -2.043 1.00 84.19 91 TYR A O 1
ATOM 727 N N . SER A 1 92 ? 15.925 9.490 -2.919 1.00 89.06 92 SER A N 1
ATOM 728 C CA . SER A 1 92 ? 14.802 8.610 -2.579 1.00 89.06 92 SER A CA 1
ATOM 729 C C . SER A 1 92 ? 15.249 7.152 -2.500 1.00 89.06 92 SER A C 1
ATOM 731 O O . SER A 1 92 ? 15.948 6.653 -3.383 1.00 89.06 92 SER A O 1
ATOM 733 N N . ASP A 1 93 ? 14.787 6.461 -1.462 1.00 92.44 93 ASP A N 1
ATOM 734 C CA . ASP A 1 93 ? 14.886 5.012 -1.284 1.00 92.44 93 ASP A CA 1
ATOM 735 C C . ASP A 1 93 ? 14.266 4.246 -2.464 1.00 92.44 93 ASP A C 1
ATOM 737 O O . ASP A 1 93 ? 14.882 3.304 -2.972 1.00 92.44 93 ASP A O 1
ATOM 741 N N . GLN A 1 94 ? 13.115 4.707 -2.978 1.00 95.12 94 GLN A N 1
ATOM 742 C CA . GLN A 1 94 ? 12.448 4.146 -4.158 1.00 95.12 94 GLN A CA 1
ATOM 743 C C . GLN A 1 94 ? 13.386 4.050 -5.360 1.00 95.12 94 GLN A C 1
ATOM 745 O O . GLN A 1 94 ? 13.312 3.096 -6.132 1.00 95.12 94 GLN A O 1
ATOM 750 N N . GLY A 1 95 ? 14.306 5.008 -5.493 1.00 95.12 95 GLY A N 1
ATOM 751 C CA . GLY A 1 95 ? 15.302 5.006 -6.553 1.00 95.12 95 GLY A CA 1
ATOM 752 C C . GLY A 1 95 ? 16.227 3.796 -6.520 1.00 95.12 95 GLY A C 1
ATOM 753 O O . GLY A 1 95 ? 16.568 3.259 -7.567 1.00 95.12 95 GLY A O 1
ATOM 754 N N . ILE A 1 96 ? 16.617 3.346 -5.329 1.00 95.81 96 ILE A N 1
ATOM 755 C CA . ILE A 1 96 ? 17.528 2.210 -5.160 1.00 95.81 96 ILE A CA 1
ATOM 756 C C . ILE A 1 96 ? 16.764 0.892 -5.289 1.00 95.81 96 ILE A C 1
ATOM 758 O O . ILE A 1 96 ? 17.216 -0.012 -5.991 1.00 95.81 96 ILE A O 1
ATOM 762 N N . PHE A 1 97 ? 15.593 0.796 -4.652 1.00 97.69 97 PHE A N 1
ATOM 763 C CA . PHE A 1 97 ? 14.710 -0.362 -4.789 1.00 97.69 97 PHE A CA 1
ATOM 764 C C . PHE A 1 97 ? 14.335 -0.605 -6.259 1.00 97.69 97 PHE A C 1
ATOM 766 O O . PHE A 1 97 ? 14.493 -1.720 -6.762 1.00 97.69 97 PHE A O 1
ATOM 773 N N . GLY A 1 98 ? 13.910 0.450 -6.961 1.00 96.94 98 GLY A N 1
ATOM 774 C CA . GLY A 1 98 ? 13.527 0.404 -8.369 1.00 96.94 98 GLY A CA 1
ATOM 775 C C . GLY A 1 98 ? 14.679 0.022 -9.299 1.00 96.94 98 GLY A C 1
ATOM 776 O O . GLY A 1 98 ? 14.480 -0.794 -10.191 1.00 96.94 98 GLY A O 1
ATOM 777 N N . GLU A 1 99 ? 15.887 0.540 -9.064 1.00 95.81 99 GLU A N 1
ATOM 778 C CA . GLU A 1 99 ? 17.089 0.192 -9.838 1.00 95.81 99 GLU A CA 1
ATOM 779 C C . GLU A 1 99 ? 17.421 -1.307 -9.730 1.00 95.81 99 GLU A C 1
ATOM 781 O O . GLU A 1 99 ? 17.626 -1.972 -10.742 1.00 95.81 99 GLU A O 1
ATOM 786 N N . ILE A 1 100 ? 17.380 -1.882 -8.523 1.00 97.25 100 ILE A N 1
ATOM 787 C CA . ILE A 1 100 ? 17.652 -3.318 -8.322 1.00 97.25 100 ILE A CA 1
ATOM 788 C C . ILE A 1 100 ? 16.534 -4.192 -8.904 1.00 97.25 100 ILE A C 1
ATOM 790 O O . ILE A 1 100 ? 16.812 -5.232 -9.499 1.00 97.25 100 ILE A O 1
ATOM 794 N N . PHE A 1 101 ? 15.273 -3.772 -8.771 1.00 97.88 101 PHE A N 1
ATOM 795 C CA . PHE A 1 101 ? 14.153 -4.459 -9.418 1.00 97.88 101 PHE A CA 1
ATOM 796 C C . PHE A 1 101 ? 14.300 -4.458 -10.947 1.00 97.88 101 PHE A C 1
ATOM 798 O O . PHE A 1 101 ? 14.092 -5.482 -11.597 1.00 97.88 101 PHE A O 1
ATOM 805 N N . ALA A 1 102 ? 14.715 -3.335 -11.529 1.00 97.50 102 ALA A N 1
ATOM 806 C CA . ALA A 1 102 ? 14.927 -3.236 -12.963 1.00 97.50 102 ALA A CA 1
ATOM 807 C C . ALA A 1 102 ? 16.074 -4.137 -13.445 1.00 97.50 102 ALA A C 1
ATOM 809 O O . ALA A 1 102 ? 15.916 -4.839 -14.444 1.00 97.50 102 ALA A O 1
ATOM 810 N N . GLU A 1 103 ? 17.194 -4.185 -12.713 1.00 97.25 103 GLU A N 1
ATOM 811 C CA . GLU A 1 103 ? 18.301 -5.118 -12.972 1.00 97.25 103 GLU A CA 1
ATOM 812 C C . GLU A 1 103 ? 17.824 -6.583 -12.967 1.00 97.25 103 GLU A C 1
ATOM 814 O O . GLU A 1 103 ? 18.155 -7.342 -13.884 1.00 97.25 103 GLU A O 1
ATOM 819 N N . GLN A 1 104 ? 16.984 -6.967 -11.997 1.00 97.19 104 GLN A N 1
ATOM 820 C CA . GLN A 1 104 ? 16.358 -8.292 -11.953 1.00 97.19 104 GLN A CA 1
ATOM 821 C C . GLN A 1 104 ? 15.500 -8.561 -13.199 1.00 97.19 104 GLN A C 1
ATOM 823 O O . GLN A 1 104 ? 15.602 -9.630 -13.803 1.00 97.19 104 GLN A O 1
ATOM 828 N N . GLU A 1 105 ? 14.647 -7.624 -13.617 1.00 96.88 105 GLU A N 1
ATOM 829 C CA . GLU A 1 105 ? 13.774 -7.833 -14.779 1.00 96.88 105 GLU A CA 1
ATOM 830 C C . GLU A 1 105 ? 14.543 -7.872 -16.105 1.00 96.88 105 GLU A C 1
ATOM 832 O O . GLU A 1 105 ? 14.201 -8.650 -17.005 1.00 96.88 105 GLU A O 1
ATOM 837 N N . ILE A 1 106 ? 15.629 -7.105 -16.215 1.00 96.19 106 ILE A N 1
ATOM 838 C CA . ILE A 1 106 ? 16.569 -7.187 -17.336 1.00 96.19 106 ILE A CA 1
ATOM 839 C C . ILE A 1 106 ? 17.212 -8.576 -17.379 1.00 96.19 106 ILE A C 1
ATOM 841 O O . ILE A 1 106 ? 17.214 -9.216 -18.437 1.00 96.19 106 ILE A O 1
ATOM 845 N N . TRP A 1 107 ? 17.684 -9.077 -16.235 1.00 95.12 107 TRP A N 1
ATOM 846 C CA . TRP A 1 107 ? 18.230 -10.427 -16.105 1.00 95.12 107 TRP A CA 1
ATOM 847 C C . TRP A 1 107 ? 17.203 -11.499 -16.490 1.00 95.12 107 TRP A C 1
ATOM 849 O O . TRP A 1 107 ? 17.468 -12.331 -17.359 1.00 95.12 107 TRP A O 1
ATOM 859 N N . ARG A 1 108 ? 15.980 -11.435 -15.954 1.00 94.50 108 ARG A N 1
ATOM 860 C CA . ARG A 1 108 ? 14.881 -12.350 -16.303 1.00 94.50 108 ARG A CA 1
ATOM 861 C C . ARG A 1 108 ? 14.534 -12.306 -17.793 1.00 94.50 108 ARG A C 1
ATOM 863 O O . ARG A 1 108 ? 14.283 -13.349 -18.399 1.00 94.50 108 ARG A O 1
ATOM 870 N N . ARG A 1 109 ? 14.536 -11.124 -18.424 1.00 93.50 109 ARG A N 1
ATOM 871 C CA . ARG A 1 109 ? 14.344 -10.991 -19.880 1.00 93.50 109 ARG A CA 1
ATOM 872 C C . ARG A 1 109 ? 15.480 -11.659 -20.649 1.00 93.50 109 ARG A C 1
ATOM 874 O O . ARG A 1 109 ? 15.203 -12.338 -21.638 1.00 93.50 109 ARG A O 1
ATOM 881 N N . TRP A 1 110 ? 16.726 -11.462 -20.225 1.00 92.31 110 TRP A N 1
ATOM 882 C CA . TRP A 1 110 ? 17.882 -12.107 -20.841 1.00 92.31 110 TRP A CA 1
ATOM 883 C C . TRP A 1 110 ? 17.766 -13.633 -20.745 1.00 92.31 110 TRP A C 1
ATOM 885 O O . TRP A 1 110 ? 17.893 -14.304 -21.766 1.00 92.31 110 TRP A O 1
ATOM 895 N N . LEU A 1 111 ? 17.388 -14.176 -19.585 1.00 91.19 111 LEU A N 1
ATOM 896 C CA . LEU A 1 111 ? 17.155 -15.613 -19.408 1.00 91.19 111 LEU A CA 1
ATOM 897 C C . LEU A 1 111 ? 16.068 -16.176 -20.323 1.00 91.19 111 LEU A C 1
ATOM 899 O O . LEU A 1 111 ? 16.241 -17.251 -20.878 1.00 91.19 111 LEU A O 1
ATOM 903 N N . ARG A 1 112 ? 14.964 -15.450 -20.537 1.00 89.88 112 ARG A N 1
ATOM 904 C CA . ARG A 1 112 ? 13.909 -15.889 -21.470 1.00 89.88 112 ARG A CA 1
ATOM 905 C C . ARG A 1 112 ? 14.371 -15.934 -22.930 1.00 89.88 112 ARG A C 1
ATOM 907 O O . ARG A 1 112 ? 13.827 -16.709 -23.708 1.00 89.88 112 ARG A O 1
ATOM 914 N N . LYS A 1 113 ? 15.328 -15.083 -23.317 1.00 88.88 113 LYS A N 1
ATOM 915 C CA . LYS A 1 113 ? 15.839 -14.996 -24.697 1.00 88.88 113 LYS A CA 1
ATOM 916 C C . LYS A 1 113 ? 16.977 -15.972 -24.991 1.00 88.88 113 LYS A C 1
ATOM 918 O O . LYS A 1 113 ? 17.225 -16.259 -26.157 1.00 88.88 113 LYS A O 1
ATOM 923 N N . ASN A 1 114 ? 17.678 -16.450 -23.967 1.00 85.31 114 ASN A N 1
ATOM 924 C CA . ASN A 1 114 ? 18.867 -17.279 -24.122 1.00 85.31 114 ASN A CA 1
ATOM 925 C C . ASN A 1 114 ? 18.597 -18.698 -23.619 1.00 85.31 114 ASN A C 1
ATOM 927 O O . ASN A 1 114 ? 18.035 -18.894 -22.547 1.00 85.31 114 ASN A O 1
ATOM 931 N N . THR A 1 115 ? 19.034 -19.709 -24.371 1.00 76.62 115 THR A N 1
ATOM 932 C CA . THR A 1 115 ? 19.024 -21.094 -23.877 1.00 76.62 115 THR A CA 1
ATOM 933 C C . THR A 1 115 ? 20.226 -21.277 -22.957 1.00 76.62 115 THR A C 1
ATOM 935 O O . THR A 1 115 ? 21.345 -21.460 -23.429 1.00 76.62 115 THR A O 1
ATOM 938 N N . VAL A 1 116 ? 20.014 -21.167 -21.645 1.00 73.25 116 VAL A N 1
ATOM 939 C CA . VAL A 1 116 ? 21.091 -21.265 -20.650 1.00 73.25 116 VAL A CA 1
ATOM 940 C C . VAL A 1 116 ? 21.112 -22.658 -20.025 1.00 73.25 116 VAL A C 1
ATOM 942 O O . VAL A 1 116 ? 20.088 -23.164 -19.569 1.00 73.25 116 VAL A O 1
ATOM 945 N N . SER A 1 117 ? 22.291 -23.281 -19.984 1.00 72.12 117 SER A N 1
ATOM 946 C CA . SER A 1 117 ? 22.501 -24.522 -19.237 1.00 72.12 117 SER A CA 1
ATOM 947 C C . SER A 1 117 ? 22.615 -24.206 -17.746 1.00 72.12 117 SER A C 1
ATOM 949 O O . SER A 1 117 ? 23.603 -23.620 -17.314 1.00 72.12 117 SER A O 1
ATOM 951 N N . GLN A 1 118 ? 21.650 -24.660 -16.944 1.00 69.81 118 GLN A N 1
ATOM 952 C CA . GLN A 1 118 ? 21.675 -24.524 -15.476 1.00 69.81 118 GLN A CA 1
ATOM 953 C C . GLN A 1 118 ? 22.817 -25.309 -14.797 1.00 69.81 118 GLN A C 1
ATOM 955 O O . GLN A 1 118 ? 22.945 -25.284 -13.583 1.00 69.81 118 GLN A O 1
ATOM 960 N N . LYS A 1 119 ? 23.645 -26.041 -15.559 1.00 70.81 119 LYS A N 1
ATOM 961 C CA . LYS A 1 119 ? 24.814 -26.772 -15.035 1.00 70.81 119 LYS A CA 1
ATOM 962 C C . LYS A 1 119 ? 26.097 -25.932 -15.011 1.00 70.81 119 LYS A C 1
ATOM 964 O O . LYS A 1 119 ? 27.136 -26.434 -14.584 1.00 70.81 119 LYS A O 1
ATOM 969 N N . ASP A 1 120 ? 26.057 -24.700 -15.515 1.00 76.81 120 ASP A N 1
ATOM 970 C CA . ASP A 1 120 ? 27.199 -23.789 -15.508 1.00 76.81 120 ASP A CA 1
ATOM 971 C C . ASP A 1 120 ? 27.297 -23.053 -14.163 1.00 76.81 120 ASP A C 1
ATOM 973 O O . ASP A 1 120 ? 26.383 -22.339 -13.767 1.00 76.81 120 ASP A O 1
ATOM 977 N N . LYS A 1 121 ? 28.431 -23.169 -13.465 1.00 75.25 121 LYS A N 1
ATOM 978 C CA . LYS A 1 121 ? 28.646 -22.470 -12.186 1.00 75.25 121 LYS A CA 1
ATOM 979 C C . LYS A 1 121 ? 28.610 -20.945 -12.321 1.00 75.25 121 LYS A C 1
ATOM 981 O O . LYS A 1 121 ? 28.310 -20.258 -11.349 1.00 75.25 121 LYS A O 1
ATOM 986 N N . SER A 1 122 ? 28.934 -20.404 -13.497 1.00 79.94 122 SER A N 1
ATOM 987 C CA . SER A 1 122 ? 28.839 -18.963 -13.755 1.00 79.94 122 SER A CA 1
ATOM 988 C C . SER A 1 122 ? 27.387 -18.480 -13.776 1.00 79.94 122 SER A C 1
ATOM 990 O O . SER A 1 122 ? 27.115 -17.357 -13.349 1.00 79.94 122 SER A O 1
ATOM 992 N N . PHE A 1 123 ? 26.451 -19.348 -14.178 1.00 85.06 123 PHE A N 1
ATOM 993 C CA . PHE A 1 123 ? 25.024 -19.064 -14.106 1.00 85.06 123 PHE A CA 1
ATOM 994 C C . PHE A 1 123 ? 24.573 -18.899 -12.657 1.00 85.06 123 PHE A C 1
ATOM 996 O O . PHE A 1 123 ? 23.921 -17.905 -12.370 1.00 85.06 123 PHE A O 1
ATOM 1003 N N . ASP A 1 124 ? 24.954 -19.800 -11.746 1.00 83.31 124 ASP A N 1
ATOM 1004 C CA . ASP A 1 124 ? 24.532 -19.723 -10.339 1.00 83.31 124 ASP A CA 1
ATOM 1005 C C . ASP A 1 124 ? 24.975 -18.413 -9.676 1.00 83.31 124 ASP A C 1
ATOM 1007 O O . ASP A 1 124 ? 24.185 -17.759 -8.992 1.00 83.31 124 ASP A O 1
ATOM 1011 N N . VAL A 1 125 ? 26.219 -17.991 -9.930 1.00 83.75 125 VAL A N 1
ATOM 1012 C CA . VAL A 1 125 ? 26.758 -16.721 -9.420 1.00 83.75 125 VAL A CA 1
ATOM 1013 C C . VAL A 1 125 ? 25.951 -15.544 -9.970 1.00 83.75 125 VAL A C 1
ATOM 1015 O O . VAL A 1 125 ? 25.379 -14.783 -9.190 1.00 83.75 125 VAL A O 1
ATOM 1018 N N . MET A 1 126 ? 25.821 -15.432 -11.297 1.00 85.75 126 MET A N 1
ATOM 1019 C CA . MET A 1 126 ? 25.062 -14.339 -11.919 1.00 85.75 126 MET A CA 1
ATOM 1020 C C . MET A 1 126 ? 23.589 -14.344 -11.502 1.00 85.75 126 MET A C 1
ATOM 1022 O O . MET A 1 126 ? 23.004 -13.297 -11.245 1.00 85.75 126 MET A O 1
ATOM 1026 N N . HIS A 1 127 ? 22.979 -15.522 -11.403 1.00 88.50 127 HIS A N 1
ATOM 1027 C CA . HIS A 1 127 ? 21.596 -15.661 -10.985 1.00 88.50 127 HIS A CA 1
ATOM 1028 C C . HIS A 1 127 ? 21.415 -15.173 -9.548 1.00 88.50 127 HIS A C 1
ATOM 1030 O O . HIS A 1 127 ? 20.488 -14.416 -9.272 1.00 88.50 127 HIS A O 1
ATOM 1036 N N . SER A 1 128 ? 22.334 -15.525 -8.646 1.00 87.31 128 SER A N 1
ATOM 1037 C CA . SER A 1 128 ? 22.297 -15.065 -7.258 1.00 87.31 128 SER A CA 1
ATOM 1038 C C . SER A 1 128 ? 22.457 -13.545 -7.111 1.00 87.31 128 SER A C 1
ATOM 1040 O O . SER A 1 128 ? 21.847 -12.970 -6.203 1.00 87.31 128 SER A O 1
ATOM 1042 N N . ASP A 1 129 ? 23.196 -12.913 -8.030 1.00 89.75 129 ASP A N 1
ATOM 1043 C CA . ASP A 1 129 ? 23.475 -11.473 -8.075 1.00 89.75 129 ASP A CA 1
ATOM 1044 C C . ASP A 1 129 ? 22.323 -10.621 -8.624 1.00 89.75 129 ASP A C 1
ATOM 1046 O O . ASP A 1 129 ? 22.345 -9.403 -8.441 1.00 89.75 129 ASP A O 1
ATOM 1050 N N . PHE A 1 130 ? 21.334 -11.223 -9.293 1.00 94.81 130 PHE A N 1
ATOM 1051 C CA . PHE A 1 130 ? 20.242 -10.480 -9.934 1.00 94.81 130 PHE A CA 1
ATOM 1052 C C . PHE A 1 130 ? 18.835 -10.982 -9.596 1.00 94.81 130 PHE A C 1
ATOM 1054 O O . PHE A 1 130 ? 17.888 -10.233 -9.795 1.00 94.81 130 PHE A O 1
ATOM 1061 N N . GLU A 1 131 ? 18.655 -12.207 -9.099 1.00 95.12 131 GLU A N 1
ATOM 1062 C CA . GLU A 1 131 ? 17.337 -12.756 -8.756 1.00 95.12 131 GLU A CA 1
ATOM 1063 C C . GLU A 1 131 ? 17.027 -12.597 -7.257 1.00 95.12 131 GLU A C 1
ATOM 1065 O O . GLU A 1 131 ? 17.681 -13.200 -6.398 1.00 95.12 131 GLU A O 1
ATOM 1070 N N . TYR A 1 132 ? 16.009 -11.792 -6.946 1.00 96.88 132 TYR A N 1
ATOM 1071 C CA . TYR A 1 132 ? 15.561 -11.460 -5.588 1.00 96.88 132 TYR A CA 1
ATOM 1072 C C . TYR A 1 132 ? 14.091 -11.810 -5.338 1.00 96.88 132 TYR A C 1
ATOM 1074 O O . TYR A 1 132 ? 13.557 -11.462 -4.290 1.00 96.88 132 TYR A O 1
ATOM 1082 N N . HIS A 1 133 ? 13.442 -12.483 -6.291 1.00 96.94 133 HIS A N 1
ATOM 1083 C CA . HIS A 1 133 ? 12.044 -12.905 -6.237 1.00 96.94 133 HIS A CA 1
ATOM 1084 C C . HIS A 1 133 ? 11.035 -11.752 -6.144 1.00 96.94 133 HIS A C 1
ATOM 1086 O O . HIS A 1 133 ? 9.897 -11.952 -5.720 1.00 96.94 133 HIS A O 1
ATOM 1092 N N . VAL A 1 134 ? 11.427 -10.549 -6.579 1.00 98.12 134 VAL A N 1
ATOM 1093 C CA . VAL A 1 134 ? 10.557 -9.367 -6.558 1.00 98.12 134 VAL A CA 1
ATOM 1094 C C . VAL A 1 134 ? 9.548 -9.429 -7.706 1.00 98.12 134 VAL A C 1
ATOM 1096 O O . VAL A 1 134 ? 9.912 -9.655 -8.865 1.00 98.12 134 VAL A O 1
ATOM 1099 N N . GLY A 1 135 ? 8.276 -9.230 -7.385 1.00 97.50 135 GLY A N 1
ATOM 1100 C CA . GLY A 1 135 ? 7.173 -8.980 -8.304 1.00 97.50 135 GLY A CA 1
ATOM 1101 C C . GLY A 1 135 ? 6.427 -7.706 -7.908 1.00 97.50 135 GLY A C 1
ATOM 1102 O O . GLY A 1 135 ? 6.566 -7.218 -6.785 1.00 97.50 135 GLY A O 1
ATOM 1103 N N . LEU A 1 136 ? 5.651 -7.154 -8.841 1.00 97.81 136 LEU A N 1
ATOM 1104 C CA . LEU A 1 136 ? 4.810 -5.987 -8.584 1.00 97.81 136 LEU A CA 1
ATOM 1105 C C . LEU A 1 136 ? 3.343 -6.394 -8.452 1.00 97.81 136 LEU A C 1
ATOM 1107 O O . LEU A 1 136 ? 2.855 -7.232 -9.211 1.00 97.81 136 LEU A O 1
ATOM 1111 N N . ASP A 1 137 ? 2.637 -5.742 -7.537 1.00 97.44 137 ASP A N 1
ATOM 1112 C CA . ASP A 1 137 ? 1.184 -5.801 -7.407 1.00 97.44 137 ASP A CA 1
ATOM 1113 C C . ASP A 1 137 ? 0.519 -4.948 -8.500 1.00 97.44 137 ASP A C 1
ATOM 1115 O O . ASP A 1 137 ? 0.068 -3.830 -8.265 1.00 97.44 137 ASP A O 1
ATOM 1119 N N . TYR A 1 138 ? 0.521 -5.451 -9.738 1.00 96.31 138 TYR A N 1
ATOM 1120 C CA . TYR A 1 138 ? -0.005 -4.729 -10.905 1.00 96.31 138 TYR A CA 1
ATOM 1121 C C . TYR A 1 138 ? -1.512 -4.443 -10.832 1.00 96.31 138 TYR A C 1
ATOM 1123 O O . TYR A 1 138 ? -1.968 -3.516 -11.495 1.00 96.31 138 TYR A O 1
ATOM 1131 N N . MET A 1 139 ? -2.274 -5.251 -10.087 1.00 93.75 139 MET A N 1
ATOM 1132 C CA . MET A 1 139 ? -3.719 -5.053 -9.887 1.00 93.75 139 MET A CA 1
ATOM 1133 C C . MET A 1 139 ? -4.022 -4.181 -8.673 1.00 93.75 139 MET A C 1
ATOM 1135 O O . MET A 1 139 ? -5.150 -3.728 -8.527 1.00 93.75 139 MET A O 1
ATOM 1139 N N . GLN A 1 140 ? -3.012 -3.946 -7.830 1.00 94.81 140 GLN A N 1
ATOM 1140 C CA . GLN A 1 140 ? -3.113 -3.177 -6.597 1.00 94.81 140 GLN A CA 1
ATOM 1141 C C . GLN A 1 140 ? -4.110 -3.790 -5.599 1.00 94.81 140 GLN A C 1
ATOM 1143 O O . GLN A 1 140 ? -4.761 -3.086 -4.831 1.00 94.81 140 GLN A O 1
ATOM 1148 N N . ASN A 1 141 ? -4.208 -5.124 -5.594 1.00 93.56 141 ASN A N 1
ATOM 1149 C CA . ASN A 1 141 ? -5.101 -5.866 -4.701 1.00 93.56 141 ASN A CA 1
ATOM 1150 C C . ASN A 1 141 ? -4.606 -5.855 -3.249 1.00 93.56 141 ASN A C 1
ATOM 1152 O O . ASN A 1 141 ? -5.390 -6.038 -2.325 1.00 93.56 141 ASN A O 1
ATOM 1156 N N . LEU A 1 142 ? -3.305 -5.665 -3.025 1.00 95.62 142 LEU A N 1
ATOM 1157 C CA . LEU A 1 142 ? -2.725 -5.540 -1.690 1.00 95.62 142 LEU A CA 1
ATOM 1158 C C . LEU A 1 142 ? -2.410 -4.082 -1.366 1.00 95.62 142 LEU A C 1
ATOM 1160 O O . LEU A 1 142 ? -2.647 -3.643 -0.238 1.00 95.62 142 LEU A O 1
ATOM 1164 N N . PHE A 1 143 ? -1.860 -3.345 -2.335 1.00 97.31 143 PHE A N 1
ATOM 1165 C CA . PHE A 1 143 ? -1.258 -2.036 -2.099 1.00 97.31 143 PHE A CA 1
ATOM 1166 C C . PHE A 1 143 ? -1.686 -0.997 -3.140 1.00 97.31 143 PHE A C 1
ATOM 1168 O O . PHE A 1 143 ? -1.203 -1.028 -4.273 1.00 97.31 143 PHE A O 1
ATOM 1175 N N . ILE A 1 144 ? -2.462 0.007 -2.719 1.00 96.31 144 ILE A N 1
ATOM 1176 C CA . ILE A 1 144 ? -2.769 1.192 -3.539 1.00 96.31 144 ILE A CA 1
ATOM 1177 C C . ILE A 1 144 ? -1.963 2.401 -3.040 1.00 96.31 144 ILE A C 1
ATOM 1179 O O . ILE A 1 144 ? -2.248 2.931 -1.959 1.00 96.31 144 ILE A O 1
ATOM 1183 N N . PRO A 1 145 ? -0.949 2.876 -3.787 1.00 95.69 145 PRO A N 1
ATOM 1184 C CA . PRO A 1 145 ? -0.351 4.183 -3.570 1.00 95.69 145 PRO A CA 1
ATOM 1185 C C . PRO A 1 145 ? -1.201 5.259 -4.245 1.00 95.69 145 PRO A C 1
ATOM 1187 O O . PRO A 1 145 ? -1.302 5.313 -5.461 1.00 95.69 145 PRO A O 1
ATOM 1190 N N . THR A 1 146 ? -1.754 6.192 -3.474 1.00 94.69 146 THR A N 1
ATOM 1191 C CA . THR A 1 146 ? -2.741 7.142 -4.020 1.00 94.69 146 THR A CA 1
ATOM 1192 C C . THR A 1 146 ? -2.154 8.173 -4.996 1.00 94.69 146 THR A C 1
ATOM 1194 O O . THR A 1 146 ? -2.890 8.981 -5.555 1.00 94.69 146 THR A O 1
ATOM 1197 N N . VAL A 1 147 ? -0.827 8.265 -5.132 1.00 93.44 147 VAL A N 1
ATOM 1198 C CA . VAL A 1 147 ? -0.178 9.191 -6.075 1.00 93.44 147 VAL A CA 1
ATOM 1199 C C . VAL A 1 147 ? -0.500 8.799 -7.521 1.00 93.44 147 VAL A C 1
ATOM 1201 O O . VAL A 1 147 ? -0.288 7.658 -7.910 1.00 93.44 147 VAL A O 1
ATOM 1204 N N . PHE A 1 148 ? -0.969 9.758 -8.326 1.00 92.88 148 PHE A N 1
ATOM 1205 C CA . PHE A 1 148 ? -1.516 9.537 -9.681 1.00 92.88 148 PHE A CA 1
ATOM 1206 C C . PHE A 1 148 ? -2.849 8.765 -9.734 1.00 92.88 148 PHE A C 1
ATOM 1208 O O . PHE A 1 148 ? -3.353 8.486 -10.823 1.00 92.88 148 PHE A O 1
ATOM 1215 N N . GLU A 1 149 ? -3.412 8.447 -8.572 1.00 93.25 149 GLU A N 1
ATOM 1216 C CA . GLU A 1 149 ? -4.675 7.726 -8.351 1.00 93.25 149 GLU A CA 1
ATOM 1217 C C . GLU A 1 149 ? -5.519 8.497 -7.324 1.00 93.25 149 GLU A C 1
ATOM 1219 O O . GLU A 1 149 ? -6.224 7.946 -6.480 1.00 93.25 149 GLU A O 1
ATOM 1224 N N . GLU A 1 150 ? -5.388 9.830 -7.312 1.00 92.69 150 GLU A N 1
ATOM 1225 C CA . GLU A 1 150 ? -5.935 10.655 -6.239 1.00 92.69 150 GLU A CA 1
ATOM 1226 C C . GLU A 1 150 ? -7.463 10.641 -6.176 1.00 92.69 150 GLU A C 1
ATOM 1228 O O . GLU A 1 150 ? -8.031 11.102 -5.185 1.00 92.69 150 GLU A O 1
ATOM 1233 N N . GLN A 1 151 ? -8.147 10.196 -7.221 1.00 91.75 151 GLN A N 1
ATOM 1234 C CA . GLN A 1 151 ? -9.606 10.262 -7.323 1.00 91.75 151 GLN A CA 1
ATOM 1235 C C . GLN A 1 151 ? -10.241 8.886 -7.544 1.00 91.75 151 GLN A C 1
ATOM 1237 O O . GLN A 1 151 ? -11.468 8.791 -7.512 1.00 91.75 151 GLN A O 1
ATOM 1242 N N . ASP A 1 152 ? -9.411 7.854 -7.706 1.00 94.94 152 ASP A N 1
ATOM 1243 C CA . ASP A 1 152 ? -9.780 6.536 -8.216 1.00 94.94 152 ASP A CA 1
ATOM 1244 C C . ASP A 1 152 ? -10.560 5.722 -7.170 1.00 94.94 152 ASP A C 1
ATOM 1246 O O . ASP A 1 152 ? -11.479 4.989 -7.529 1.00 94.94 152 ASP A O 1
ATOM 1250 N N . GLY A 1 153 ? -10.283 5.925 -5.875 1.00 95.38 153 GLY A N 1
ATOM 1251 C CA . GLY A 1 153 ? -10.949 5.202 -4.788 1.00 95.38 153 GLY A CA 1
ATOM 1252 C C . GLY A 1 153 ? -11.567 6.060 -3.683 1.00 95.38 153 GLY A C 1
ATOM 1253 O O . GLY A 1 153 ? -11.264 7.248 -3.517 1.00 95.38 153 GLY A O 1
ATOM 1254 N N . GLU A 1 154 ? -12.449 5.426 -2.913 1.00 95.81 154 GLU A N 1
ATOM 1255 C CA . GLU A 1 154 ? -13.237 6.022 -1.829 1.00 95.81 154 GLU A CA 1
ATOM 1256 C C . GLU A 1 154 ? -13.464 5.011 -0.696 1.00 95.81 154 GLU A C 1
ATOM 1258 O O . GLU A 1 154 ? -13.418 3.805 -0.924 1.00 95.81 154 GLU A O 1
ATOM 1263 N N . ILE A 1 155 ? -13.725 5.499 0.521 1.00 96.56 155 ILE A N 1
ATOM 1264 C CA . ILE A 1 155 ? -14.199 4.649 1.621 1.00 96.56 155 ILE A CA 1
ATOM 1265 C C . ILE A 1 155 ? -15.727 4.527 1.556 1.00 96.56 155 ILE A C 1
ATOM 1267 O O . ILE A 1 155 ? -16.428 5.527 1.758 1.00 96.56 155 ILE A O 1
ATOM 1271 N N . ILE A 1 156 ? -16.224 3.318 1.284 1.00 96.62 156 ILE A N 1
ATOM 1272 C CA . ILE A 1 156 ? -17.631 3.011 0.993 1.00 96.62 156 ILE A CA 1
ATOM 1273 C C . ILE A 1 156 ? -17.999 1.583 1.443 1.00 96.62 156 ILE A C 1
ATOM 1275 O O . ILE A 1 156 ? -17.127 0.726 1.553 1.00 96.62 156 ILE A O 1
ATOM 1279 N N . GLY A 1 157 ? -19.282 1.328 1.717 1.00 96.25 157 GLY A N 1
ATOM 1280 C CA . GLY A 1 157 ? -19.806 -0.036 1.873 1.00 96.25 157 GLY A CA 1
ATOM 1281 C C . GLY A 1 157 ? -20.073 -0.672 0.509 1.00 96.25 157 GLY A C 1
ATOM 1282 O O . GLY A 1 157 ? -20.681 -0.037 -0.353 1.00 96.25 157 GLY A O 1
ATOM 1283 N N . LEU A 1 158 ? -19.620 -1.907 0.299 1.00 96.31 158 LEU A N 1
ATOM 1284 C CA . LEU A 1 158 ? -19.715 -2.599 -0.992 1.00 96.31 158 LEU A CA 1
ATOM 1285 C C . LEU A 1 158 ? -21.155 -2.976 -1.385 1.00 96.31 158 LEU A C 1
ATOM 1287 O O . LEU A 1 158 ? -21.439 -3.110 -2.571 1.00 96.31 158 LEU A O 1
ATOM 1291 N N . ASN A 1 159 ? -22.076 -3.061 -0.420 1.00 95.94 159 ASN A N 1
ATOM 1292 C CA . ASN A 1 159 ? -23.512 -3.249 -0.662 1.00 95.94 159 ASN A CA 1
ATOM 1293 C C . ASN A 1 159 ? -24.254 -1.931 -0.967 1.00 95.94 159 ASN A C 1
ATOM 1295 O O . ASN A 1 159 ? -25.457 -1.934 -1.227 1.00 95.94 159 ASN A O 1
ATOM 1299 N N . ASN A 1 160 ? -23.577 -0.777 -0.924 1.00 96.62 160 ASN A N 1
ATOM 1300 C CA . ASN A 1 160 ? -24.198 0.519 -1.197 1.00 96.62 160 ASN A CA 1
ATOM 1301 C C . ASN A 1 160 ? -24.270 0.800 -2.707 1.00 96.62 160 ASN A C 1
ATOM 1303 O O . ASN A 1 160 ? -23.550 1.657 -3.224 1.00 96.62 160 ASN A O 1
ATOM 1307 N N . GLU A 1 161 ? -25.164 0.097 -3.407 1.00 96.62 161 GLU A N 1
ATOM 1308 C CA . GLU A 1 161 ? -25.360 0.221 -4.860 1.00 96.62 161 GLU A CA 1
ATOM 1309 C C . GLU A 1 161 ? -25.591 1.674 -5.304 1.00 96.62 161 GLU A C 1
ATOM 1311 O O . GLU A 1 161 ? -24.977 2.140 -6.264 1.00 96.62 161 GLU A O 1
ATOM 1316 N N . THR A 1 162 ? -26.423 2.425 -4.573 1.00 97.19 162 THR A N 1
ATOM 1317 C CA . THR A 1 162 ? -26.709 3.836 -4.873 1.00 97.19 162 THR A CA 1
ATOM 1318 C C . THR A 1 162 ? -25.448 4.692 -4.776 1.00 97.19 162 THR A C 1
ATOM 1320 O O . THR A 1 162 ? -25.138 5.436 -5.705 1.00 97.19 162 THR A O 1
ATOM 1323 N N . GLY A 1 163 ? -24.685 4.568 -3.685 1.00 96.94 163 GLY A N 1
ATOM 1324 C CA . GLY A 1 163 ? -23.444 5.324 -3.503 1.00 96.94 163 GLY A CA 1
ATOM 1325 C C . GLY A 1 163 ? -22.378 4.957 -4.536 1.00 96.94 163 GLY A C 1
ATOM 1326 O O . GLY A 1 163 ? -21.668 5.833 -5.037 1.00 96.94 163 GLY A O 1
ATOM 1327 N N . ILE A 1 164 ? -22.295 3.676 -4.906 1.00 98.06 164 ILE A N 1
ATOM 1328 C CA . ILE A 1 164 ? -21.406 3.203 -5.969 1.00 98.06 164 ILE A CA 1
ATOM 1329 C C . ILE A 1 164 ? -21.815 3.814 -7.313 1.00 98.06 164 ILE A C 1
ATOM 1331 O O . ILE A 1 164 ? -20.953 4.310 -8.043 1.00 98.06 164 ILE A O 1
ATOM 1335 N N . ALA A 1 165 ? -23.110 3.826 -7.635 1.00 98.12 165 ALA A N 1
ATOM 1336 C CA . ALA A 1 165 ? -23.628 4.403 -8.870 1.00 98.12 165 ALA A CA 1
ATOM 1337 C C . ALA A 1 165 ? -23.367 5.913 -8.961 1.00 98.12 165 ALA A C 1
ATOM 1339 O O . ALA A 1 165 ? -22.849 6.390 -9.972 1.00 98.12 165 ALA A O 1
ATOM 1340 N N . GLU A 1 166 ? -23.643 6.660 -7.890 1.00 98.00 166 GLU A N 1
ATOM 1341 C CA . GLU A 1 166 ? -23.382 8.102 -7.814 1.00 98.00 166 GLU A CA 1
ATOM 1342 C C . GLU A 1 166 ? -21.893 8.423 -7.986 1.00 98.00 166 GLU A C 1
ATOM 1344 O O . GLU A 1 166 ? -21.519 9.305 -8.768 1.00 98.00 166 GLU A O 1
ATOM 1349 N N . LYS A 1 167 ? -21.017 7.681 -7.297 1.00 97.75 167 LYS A N 1
ATOM 1350 C CA . LYS A 1 167 ? -19.570 7.879 -7.403 1.00 97.75 167 LYS A CA 1
ATOM 1351 C C . LYS A 1 167 ? -19.048 7.511 -8.792 1.00 97.75 167 LYS A C 1
ATOM 1353 O O . LYS A 1 167 ? -18.270 8.288 -9.350 1.00 97.75 167 LYS A O 1
ATOM 1358 N N . SER A 1 168 ? -19.510 6.407 -9.376 1.00 97.88 168 SER A N 1
ATOM 1359 C CA . SER A 1 168 ? -19.148 5.989 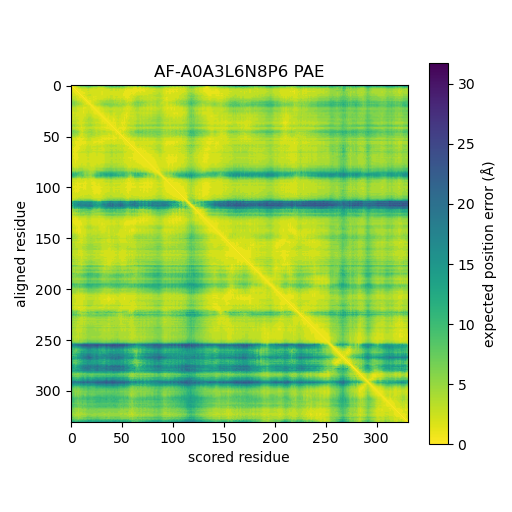-10.739 1.00 97.88 168 SER A CA 1
ATOM 1360 C C . SER A 1 168 ? -19.559 7.047 -11.767 1.00 97.88 168 SER A C 1
ATOM 1362 O O . SER A 1 168 ? -18.732 7.484 -12.568 1.00 97.88 168 SER A O 1
ATOM 1364 N N . ALA A 1 169 ? -20.783 7.575 -11.655 1.00 97.94 169 ALA A N 1
ATOM 1365 C CA . ALA A 1 169 ? -21.262 8.666 -12.500 1.00 97.94 169 ALA A CA 1
ATOM 1366 C C . ALA A 1 169 ? -20.405 9.937 -12.354 1.00 97.94 169 ALA A C 1
ATOM 1368 O O . ALA A 1 169 ? -20.076 10.573 -13.355 1.00 97.94 169 ALA A O 1
ATOM 1369 N N . SER A 1 170 ? -19.977 10.287 -11.132 1.00 97.12 170 SER A N 1
ATOM 1370 C CA . SER A 1 170 ? -19.086 11.437 -10.894 1.00 97.12 170 SER A CA 1
ATOM 1371 C C . SER A 1 170 ? -17.695 11.275 -11.525 1.00 97.12 170 SER A C 1
ATOM 1373 O O . SER A 1 170 ? -17.054 12.269 -11.863 1.00 97.12 170 SER A O 1
ATOM 1375 N N . LEU A 1 171 ? -17.243 10.029 -11.700 1.00 95.88 171 LEU A N 1
ATOM 1376 C CA . LEU A 1 171 ? -16.000 9.670 -12.384 1.00 95.88 171 LEU A CA 1
ATOM 1377 C C . LEU A 1 171 ? -16.191 9.506 -13.902 1.00 95.88 171 LEU A C 1
ATOM 1379 O O . LEU A 1 171 ? -15.215 9.318 -14.623 1.00 95.88 171 LEU A O 1
ATOM 1383 N N . GLY A 1 172 ? -17.429 9.589 -14.402 1.00 95.88 172 GLY A N 1
ATOM 1384 C CA . GLY A 1 172 ? -17.739 9.392 -15.816 1.00 95.88 172 GLY A CA 1
ATOM 1385 C C . GLY A 1 172 ? -17.577 7.943 -16.283 1.00 95.88 172 GLY A C 1
ATOM 1386 O O . GLY A 1 172 ? -17.254 7.720 -17.451 1.00 95.88 172 GLY A O 1
ATOM 1387 N N . ILE A 1 173 ? -17.771 6.966 -15.391 1.00 96.38 173 ILE A N 1
ATOM 1388 C CA . ILE A 1 173 ? -17.710 5.533 -15.703 1.00 96.38 173 ILE A CA 1
ATOM 1389 C C . ILE A 1 173 ? -19.005 4.823 -15.299 1.00 96.38 173 ILE A C 1
ATOM 1391 O O . ILE A 1 173 ? -19.717 5.263 -14.398 1.00 96.38 173 ILE A O 1
ATOM 1395 N N . GLU A 1 174 ? -19.286 3.693 -15.946 1.00 96.25 174 GLU A N 1
ATOM 1396 C CA . GLU A 1 174 ? -20.313 2.762 -15.471 1.00 96.25 174 GLU A CA 1
ATOM 1397 C C . GLU A 1 174 ? -19.876 2.112 -14.146 1.00 96.25 174 GLU A C 1
ATOM 1399 O O . GLU A 1 174 ? -18.671 1.907 -13.956 1.00 96.25 174 GLU A O 1
ATOM 1404 N N . PRO A 1 175 ? -20.813 1.757 -13.247 1.00 97.00 175 PRO A N 1
ATOM 1405 C CA . PRO A 1 175 ? -20.508 1.005 -12.032 1.00 97.00 175 PRO A CA 1
ATOM 1406 C C . PRO A 1 175 ? -19.788 -0.314 -12.327 1.00 97.00 175 PRO A C 1
ATOM 1408 O O . PRO A 1 175 ? -20.195 -1.072 -13.206 1.00 97.00 175 PRO A O 1
ATOM 1411 N N . ARG A 1 176 ? -18.700 -0.577 -11.593 1.00 95.25 176 ARG A N 1
ATOM 1412 C CA . ARG A 1 176 ? -17.872 -1.793 -11.740 1.00 95.25 176 ARG A CA 1
ATOM 1413 C C . ARG A 1 176 ? -17.718 -2.599 -10.455 1.00 95.25 176 ARG A C 1
ATOM 1415 O O . ARG A 1 176 ? -17.390 -3.776 -10.533 1.00 95.25 176 ARG A O 1
ATOM 1422 N N . LEU A 1 177 ? -17.887 -1.955 -9.300 1.00 96.38 177 LEU A N 1
ATOM 1423 C CA . LEU A 1 177 ? -17.900 -2.629 -8.006 1.00 96.38 177 LEU A CA 1
ATOM 1424 C C . LEU A 1 177 ? -19.218 -3.393 -7.880 1.00 96.38 177 LEU A C 1
ATOM 1426 O O . LEU A 1 177 ? -20.278 -2.809 -8.102 1.00 96.38 177 LEU A O 1
ATOM 1430 N N . ASP A 1 178 ? -19.126 -4.673 -7.539 1.00 92.94 178 ASP A N 1
ATOM 1431 C CA . ASP A 1 178 ? -20.259 -5.594 -7.478 1.00 92.94 178 ASP A CA 1
ATOM 1432 C C . ASP A 1 178 ? -20.170 -6.421 -6.192 1.00 92.94 178 ASP A C 1
ATOM 1434 O O . ASP A 1 178 ? -19.555 -7.487 -6.154 1.00 92.94 178 ASP A O 1
ATOM 1438 N N . GLY A 1 179 ? -20.715 -5.860 -5.111 1.00 93.25 179 GLY A N 1
ATOM 1439 C CA . GLY A 1 179 ? -20.761 -6.501 -3.801 1.00 93.25 179 GLY A CA 1
ATOM 1440 C C . GLY A 1 179 ? -19.392 -6.843 -3.204 1.00 93.25 179 GLY A C 1
ATOM 1441 O O . GLY A 1 179 ? -18.350 -6.283 -3.556 1.00 93.25 179 GLY A O 1
ATOM 1442 N N . VAL A 1 180 ? -19.419 -7.752 -2.229 1.00 94.06 180 VAL A N 1
ATOM 1443 C CA . VAL A 1 180 ? -18.227 -8.242 -1.527 1.00 94.06 180 VAL A CA 1
ATOM 1444 C C . VAL A 1 180 ? -17.572 -9.363 -2.342 1.00 94.06 180 VAL A C 1
ATOM 1446 O O . VAL A 1 180 ? -18.246 -10.349 -2.642 1.00 94.06 180 VAL A O 1
ATOM 1449 N N . PRO A 1 181 ? -16.268 -9.272 -2.657 1.00 92.75 181 PRO A N 1
ATOM 1450 C CA . PRO A 1 181 ? -15.524 -10.372 -3.262 1.00 92.75 181 PRO A CA 1
ATOM 1451 C C . PRO A 1 181 ? -15.582 -11.668 -2.443 1.00 92.75 181 PRO A C 1
ATOM 1453 O O . PRO A 1 181 ? -15.589 -11.637 -1.212 1.00 92.75 181 PRO A O 1
ATOM 1456 N N . GLU A 1 182 ? -15.567 -12.814 -3.128 1.00 90.31 182 GLU A N 1
ATOM 1457 C CA . GLU A 1 182 ? -15.679 -14.145 -2.507 1.00 90.31 182 GLU A CA 1
ATOM 1458 C C . GLU A 1 182 ? -14.585 -14.413 -1.463 1.00 90.31 182 GLU A C 1
ATOM 1460 O O . GLU A 1 182 ? -14.859 -14.985 -0.406 1.00 90.31 182 GLU A O 1
ATOM 1465 N N . ASP A 1 183 ? -13.351 -13.971 -1.727 1.00 86.44 183 ASP A N 1
ATOM 1466 C CA . ASP A 1 183 ? -12.246 -14.126 -0.787 1.00 86.44 183 ASP A CA 1
ATOM 1467 C C . ASP A 1 183 ? -12.549 -13.390 0.519 1.00 86.44 183 ASP A C 1
ATOM 1469 O O . ASP A 1 183 ? -12.509 -14.020 1.571 1.00 86.44 183 ASP A O 1
ATOM 1473 N N . ILE A 1 184 ? -12.967 -12.123 0.460 1.00 89.56 184 ILE A N 1
ATOM 1474 C CA . ILE A 1 184 ? -13.360 -11.329 1.634 1.00 89.56 184 ILE A CA 1
ATOM 1475 C C . ILE A 1 184 ? -14.574 -11.938 2.342 1.00 89.56 184 ILE A C 1
ATOM 1477 O O . ILE A 1 184 ? -14.550 -12.098 3.562 1.00 89.56 184 ILE A O 1
ATOM 1481 N N . GLN A 1 185 ? -15.611 -12.325 1.593 1.00 89.12 185 GLN A N 1
ATOM 1482 C CA . GLN A 1 185 ? -16.843 -12.884 2.153 1.00 89.12 185 GLN A CA 1
ATOM 1483 C C . GLN A 1 185 ? -16.587 -14.157 2.979 1.00 89.12 185 GLN A C 1
ATOM 1485 O O . GLN A 1 185 ? -17.285 -14.412 3.960 1.00 89.12 185 GLN A O 1
ATOM 1490 N N . SER A 1 186 ? -15.573 -14.944 2.605 1.00 86.12 186 SER A N 1
ATOM 1491 C CA . SER A 1 186 ? -15.208 -16.183 3.297 1.00 86.12 186 SER A CA 1
ATOM 1492 C C . SER A 1 186 ? -14.453 -15.980 4.620 1.00 86.12 186 SER A C 1
ATOM 1494 O O . SER A 1 186 ? -14.376 -16.913 5.425 1.00 86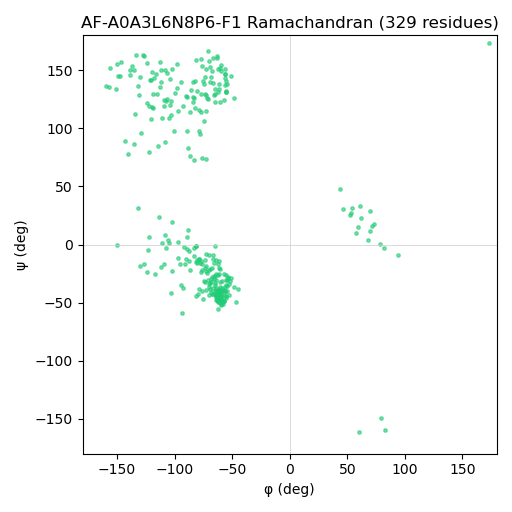.12 186 SER A O 1
ATOM 1496 N N . PHE A 1 187 ? -13.897 -14.789 4.873 1.00 86.00 187 PHE A N 1
ATOM 1497 C CA . PHE A 1 187 ? -13.120 -14.520 6.082 1.00 86.00 187 PHE A CA 1
ATOM 1498 C C . PHE A 1 187 ? -13.998 -14.141 7.273 1.00 86.00 187 PHE A C 1
ATOM 1500 O O . PHE A 1 187 ? -14.929 -13.339 7.174 1.00 86.00 187 PHE A O 1
ATOM 1507 N N . THR A 1 188 ? -13.623 -14.657 8.446 1.00 86.44 188 THR A N 1
ATOM 1508 C CA . THR A 1 188 ? -14.242 -14.290 9.720 1.00 86.44 188 THR A CA 1
ATOM 1509 C C . THR A 1 188 ? -14.137 -12.790 9.951 1.00 86.44 188 THR A C 1
ATOM 1511 O O . THR A 1 188 ? -13.048 -12.217 9.983 1.00 86.44 188 THR A O 1
ATOM 1514 N N . ASN A 1 189 ? -15.287 -12.169 10.175 1.00 88.56 189 ASN A N 1
ATOM 1515 C CA . ASN A 1 189 ? -15.387 -10.763 10.507 1.00 88.56 189 ASN A CA 1
ATOM 1516 C C . ASN A 1 189 ? -14.638 -10.447 11.824 1.00 88.56 189 ASN A C 1
ATOM 1518 O O . ASN A 1 189 ? -14.995 -11.007 12.867 1.00 88.56 189 ASN A O 1
ATOM 1522 N N . PRO A 1 190 ? -13.651 -9.527 11.825 1.00 86.56 190 PRO A N 1
ATOM 1523 C CA . PRO A 1 190 ? -12.891 -9.175 13.024 1.00 86.56 190 PRO A CA 1
ATOM 1524 C C . PRO A 1 190 ? -13.739 -8.589 14.155 1.00 86.56 190 PRO A C 1
ATOM 1526 O O . PRO A 1 190 ? -13.304 -8.591 15.303 1.00 86.56 190 PRO A O 1
ATOM 1529 N N . LEU A 1 191 ? -14.933 -8.065 13.869 1.00 91.62 191 LEU A N 1
ATOM 1530 C CA . LEU A 1 191 ? -15.829 -7.529 14.892 1.00 91.62 191 LEU A CA 1
ATOM 1531 C C . LEU A 1 191 ? -16.562 -8.621 15.685 1.00 91.62 191 LEU A C 1
ATOM 1533 O O . LEU A 1 191 ? -17.061 -8.318 16.766 1.00 91.62 191 LEU A O 1
ATOM 1537 N N . ASN A 1 192 ? -16.567 -9.883 15.232 1.00 90.12 192 ASN A N 1
ATOM 1538 C CA . ASN A 1 192 ? -17.159 -11.013 15.972 1.00 90.12 192 ASN A CA 1
ATOM 1539 C C . ASN A 1 192 ? -16.563 -11.185 17.381 1.00 90.12 192 ASN A C 1
ATOM 1541 O O . ASN A 1 192 ? -17.211 -11.736 18.265 1.00 90.12 192 ASN A O 1
ATOM 1545 N N . GLN A 1 193 ? -15.328 -10.723 17.602 1.00 86.94 193 GLN A N 1
ATOM 1546 C CA . GLN A 1 193 ? -14.666 -10.820 18.907 1.00 86.94 193 GLN A CA 1
ATOM 1547 C C . GLN A 1 193 ? -15.227 -9.838 19.950 1.00 86.94 193 GLN A C 1
ATOM 1549 O O . GLN A 1 193 ? -15.029 -10.034 21.145 1.00 86.94 193 GLN A O 1
ATOM 1554 N N . ILE A 1 194 ? -15.908 -8.774 19.511 1.00 92.31 194 ILE A N 1
ATOM 1555 C CA . ILE A 1 194 ? -16.397 -7.692 20.382 1.00 92.31 194 ILE A CA 1
ATOM 1556 C C . ILE A 1 194 ? -17.901 -7.418 20.234 1.00 92.31 194 ILE A C 1
ATOM 1558 O O . ILE A 1 194 ? -18.490 -6.796 21.115 1.00 92.31 194 ILE A O 1
ATOM 1562 N N . LEU A 1 195 ? -18.541 -7.884 19.157 1.00 92.94 195 LEU A N 1
ATOM 1563 C CA . LEU A 1 195 ? -19.968 -7.707 18.884 1.00 92.94 195 LEU A CA 1
ATOM 1564 C C . LEU A 1 195 ? -20.669 -9.064 18.753 1.00 92.94 195 LEU A C 1
ATOM 1566 O O . LEU A 1 195 ? -20.136 -9.987 18.148 1.00 92.94 195 LEU A O 1
ATOM 1570 N N . GLN A 1 196 ? -21.896 -9.161 19.278 1.00 89.44 196 GLN A N 1
ATOM 1571 C CA . GLN A 1 196 ? -22.739 -10.357 19.125 1.00 89.44 196 GLN A CA 1
ATOM 1572 C C . GLN A 1 196 ? -23.322 -10.500 17.712 1.00 89.44 196 GLN A C 1
ATOM 1574 O O . GLN A 1 196 ? -23.536 -11.618 17.259 1.00 89.44 196 GLN A O 1
ATOM 1579 N N . ASP A 1 197 ? -23.589 -9.373 17.048 1.00 88.69 197 ASP A N 1
ATOM 1580 C CA . ASP A 1 197 ? -24.178 -9.299 15.708 1.00 88.69 197 ASP A CA 1
ATOM 1581 C C . ASP A 1 197 ? -23.483 -8.172 14.921 1.00 88.69 197 ASP A C 1
ATOM 1583 O O . ASP A 1 197 ? -23.951 -7.028 14.915 1.00 88.69 197 ASP A O 1
ATOM 1587 N N . PRO A 1 198 ? -22.266 -8.414 14.399 1.00 90.19 198 PRO A N 1
ATOM 1588 C CA . PRO A 1 198 ? -21.545 -7.405 13.639 1.00 90.19 198 PRO A CA 1
ATOM 1589 C C . PRO A 1 198 ? -22.116 -7.245 12.229 1.00 90.19 198 PRO A C 1
ATOM 1591 O O . PRO A 1 198 ? -22.644 -8.184 11.643 1.00 90.19 198 PRO A O 1
ATOM 1594 N N . ALA A 1 199 ? -21.934 -6.051 11.662 1.00 87.75 199 ALA A N 1
ATOM 1595 C CA . ALA A 1 199 ? -22.292 -5.770 10.274 1.00 87.75 199 ALA A CA 1
ATOM 1596 C C . ALA A 1 199 ? -21.591 -6.734 9.303 1.00 87.75 199 ALA A C 1
ATOM 1598 O O . ALA A 1 199 ? -20.446 -7.121 9.544 1.00 87.75 199 ALA A O 1
ATOM 1599 N N . ASP A 1 200 ? -22.248 -7.073 8.193 1.00 90.56 200 ASP A N 1
ATOM 1600 C CA . ASP A 1 200 ? -21.628 -7.814 7.091 1.00 90.56 200 ASP A CA 1
ATOM 1601 C C . ASP A 1 200 ? -20.444 -7.010 6.520 1.00 90.56 200 ASP A C 1
ATOM 1603 O O . ASP A 1 200 ? -20.444 -5.775 6.546 1.00 90.56 200 ASP A O 1
ATOM 1607 N N . TRP A 1 201 ? -19.444 -7.699 5.966 1.00 91.81 201 TRP A N 1
ATOM 1608 C CA . TRP A 1 201 ? -18.370 -7.097 5.175 1.00 91.81 201 TRP A CA 1
ATOM 1609 C C . TRP A 1 201 ? -18.884 -6.079 4.154 1.00 91.81 201 TRP A C 1
ATOM 1611 O O . TRP A 1 201 ? -18.260 -5.036 3.971 1.00 91.81 201 TRP A O 1
ATOM 1621 N N . GLY A 1 202 ? -20.027 -6.349 3.518 1.00 93.94 202 GLY A N 1
ATOM 1622 C CA . GLY A 1 202 ? -20.596 -5.453 2.510 1.00 93.94 202 GLY A CA 1
ATOM 1623 C C . GLY A 1 202 ? -21.148 -4.144 3.067 1.00 93.94 202 GLY A C 1
ATOM 1624 O O . GLY A 1 202 ? -21.212 -3.149 2.343 1.00 93.94 202 GLY A O 1
ATOM 1625 N N . ASP A 1 203 ? -21.473 -4.108 4.356 1.00 93.81 203 ASP A N 1
ATOM 1626 C CA . ASP A 1 203 ? -21.986 -2.917 5.033 1.00 93.81 203 ASP A CA 1
ATOM 1627 C C . ASP A 1 203 ? -20.878 -2.155 5.778 1.00 93.81 203 ASP A C 1
ATOM 1629 O O . ASP A 1 203 ? -21.067 -1.009 6.197 1.00 93.81 203 ASP A O 1
ATOM 1633 N N . MET A 1 204 ? -19.693 -2.758 5.917 1.00 93.75 204 MET A N 1
ATOM 1634 C CA . MET A 1 204 ? -18.528 -2.091 6.483 1.00 93.75 204 MET A CA 1
ATOM 1635 C C . MET A 1 204 ? -17.907 -1.093 5.502 1.00 93.75 204 MET A C 1
ATOM 1637 O O . MET A 1 204 ? -17.717 -1.411 4.328 1.00 93.75 204 MET A O 1
ATOM 1641 N N . PRO A 1 205 ? -17.503 0.102 5.970 1.00 94.75 205 PRO A N 1
ATOM 1642 C CA . PRO A 1 205 ? -16.819 1.059 5.119 1.00 94.75 205 PRO A CA 1
ATOM 1643 C C . PRO A 1 205 ? -15.369 0.616 4.871 1.00 94.75 205 PRO A C 1
ATOM 1645 O O . PRO A 1 205 ? -14.494 0.735 5.737 1.00 94.75 205 PRO A O 1
ATOM 1648 N N . VAL A 1 206 ? -15.108 0.135 3.659 1.00 94.88 206 VAL A N 1
ATOM 1649 C CA . VAL A 1 206 ? -13.780 -0.260 3.173 1.00 94.88 206 VAL A CA 1
ATOM 1650 C C . VAL A 1 206 ? -13.323 0.682 2.067 1.00 94.88 206 VAL A C 1
ATOM 1652 O O . VAL A 1 206 ? -14.134 1.346 1.425 1.00 94.88 206 VAL A O 1
ATOM 1655 N N . TYR A 1 207 ? -12.013 0.782 1.845 1.00 96.38 207 TYR A N 1
ATOM 1656 C CA . TYR A 1 207 ? -11.521 1.473 0.657 1.00 96.38 207 TYR A CA 1
ATOM 1657 C C . TYR A 1 207 ? -11.766 0.592 -0.568 1.00 96.38 207 TYR A C 1
ATOM 1659 O O . TYR A 1 207 ? -11.358 -0.567 -0.568 1.00 96.38 207 TYR A O 1
ATOM 1667 N N . ALA A 1 208 ? -12.370 1.152 -1.610 1.00 97.00 208 ALA A N 1
ATOM 1668 C CA . ALA A 1 208 ? -12.546 0.486 -2.893 1.00 97.00 208 ALA A CA 1
ATOM 1669 C C . ALA A 1 208 ? -12.122 1.410 -4.037 1.00 97.00 208 ALA A C 1
ATOM 1671 O O . ALA A 1 208 ? -12.458 2.600 -4.045 1.00 97.00 208 ALA A O 1
ATOM 1672 N N . ASP A 1 209 ? -11.389 0.858 -5.001 1.00 97.31 209 ASP A N 1
ATOM 1673 C CA . ASP A 1 209 ? -11.026 1.537 -6.243 1.00 97.31 209 ASP A CA 1
ATOM 1674 C C . ASP A 1 209 ? -12.098 1.312 -7.316 1.00 97.31 209 ASP A C 1
ATOM 1676 O O . ASP A 1 209 ? -12.473 0.183 -7.626 1.00 97.31 209 ASP A O 1
ATOM 1680 N N . PHE A 1 210 ? -12.599 2.390 -7.913 1.00 97.56 210 PHE A N 1
ATOM 1681 C CA . PHE A 1 210 ? -13.702 2.339 -8.874 1.00 97.56 210 PHE A CA 1
ATOM 1682 C C . PHE A 1 210 ? -13.250 1.950 -10.289 1.00 97.56 210 PHE A C 1
ATOM 1684 O O . PHE A 1 210 ? -14.074 1.584 -11.132 1.00 97.56 210 PHE A O 1
ATOM 1691 N N . TYR A 1 211 ? -11.948 1.998 -10.577 1.00 96.19 211 TYR A N 1
ATOM 1692 C CA . TYR A 1 211 ? -11.388 1.571 -11.852 1.00 96.19 211 TYR A CA 1
ATOM 1693 C C . TYR A 1 211 ? -10.936 0.116 -11.794 1.00 96.19 211 TYR A C 1
ATOM 1695 O O . TYR A 1 211 ? -11.442 -0.692 -12.577 1.00 96.19 211 TYR A O 1
ATOM 1703 N N . SER A 1 212 ? -10.017 -0.225 -10.893 1.00 94.56 212 SER A N 1
ATOM 1704 C CA . SER A 1 212 ? -9.442 -1.569 -10.762 1.00 94.56 212 SER A CA 1
ATOM 1705 C C . SER A 1 212 ? -10.342 -2.551 -10.025 1.00 94.56 212 SER A C 1
ATOM 1707 O O . SER A 1 212 ? -10.070 -3.747 -10.088 1.00 94.56 212 SER A O 1
ATOM 1709 N N . THR A 1 213 ? -11.395 -2.057 -9.361 1.00 95.56 213 THR A N 1
ATOM 1710 C CA . THR A 1 213 ? -12.283 -2.819 -8.465 1.00 95.56 213 THR A CA 1
ATOM 1711 C C . THR A 1 213 ? -11.556 -3.454 -7.280 1.00 95.56 213 THR A C 1
ATOM 1713 O O . THR A 1 213 ? -12.095 -4.345 -6.630 1.00 95.56 213 THR A O 1
ATOM 1716 N N . ALA A 1 214 ? -10.326 -3.016 -6.999 1.00 95.44 214 ALA A N 1
ATOM 1717 C CA . ALA A 1 214 ? -9.528 -3.537 -5.905 1.00 95.44 214 ALA A CA 1
ATOM 1718 C C . ALA A 1 214 ? -10.033 -3.010 -4.555 1.00 95.44 214 ALA A C 1
ATOM 1720 O O . ALA A 1 214 ? -10.364 -1.829 -4.408 1.00 95.44 214 ALA A O 1
ATOM 1721 N N . ILE A 1 215 ? -10.023 -3.892 -3.556 1.00 96.12 215 ILE A N 1
ATOM 1722 C CA . ILE A 1 215 ? -10.247 -3.574 -2.142 1.00 96.12 215 ILE A CA 1
ATOM 1723 C C . ILE A 1 215 ? -8.926 -3.879 -1.418 1.00 96.12 215 ILE A C 1
ATOM 1725 O O . ILE A 1 215 ? -8.711 -5.006 -0.972 1.00 96.12 215 ILE A O 1
ATOM 1729 N N . PRO A 1 216 ? -7.974 -2.926 -1.397 1.00 95.25 216 PRO A N 1
ATOM 1730 C CA . PRO A 1 216 ? -6.614 -3.175 -0.950 1.00 95.25 216 PRO A CA 1
ATOM 1731 C C . PRO A 1 216 ? -6.526 -3.357 0.563 1.00 95.25 216 PRO A C 1
ATOM 1733 O O . PRO A 1 216 ? -7.232 -2.713 1.341 1.00 95.25 216 PRO A O 1
ATOM 1736 N N . VAL A 1 217 ? -5.538 -4.142 0.986 1.00 91.56 217 VAL A N 1
ATOM 1737 C CA . VAL A 1 217 ? -5.173 -4.276 2.404 1.00 91.56 217 VAL A CA 1
ATOM 1738 C C . VAL A 1 217 ? -4.529 -2.987 2.931 1.00 91.56 217 VAL A C 1
ATOM 1740 O O . VAL A 1 217 ? -4.745 -2.605 4.081 1.00 91.56 217 VAL A O 1
ATOM 1743 N N . VAL A 1 218 ? -3.735 -2.294 2.106 1.00 95.06 218 VAL A N 1
ATOM 1744 C CA . VAL A 1 218 ? -3.040 -1.057 2.488 1.00 95.06 218 VAL A CA 1
ATOM 1745 C C . VAL A 1 218 ? -3.259 0.040 1.454 1.00 95.06 218 VAL A C 1
ATOM 1747 O O . VAL A 1 218 ? -2.953 -0.113 0.270 1.00 95.06 218 VAL A O 1
ATOM 1750 N N . VAL A 1 219 ? -3.681 1.206 1.943 1.00 95.19 219 VAL A N 1
ATOM 1751 C CA . VAL A 1 219 ? -3.716 2.454 1.174 1.00 95.19 219 VAL A CA 1
ATOM 1752 C C . VAL A 1 219 ? -2.538 3.331 1.594 1.00 95.19 219 VAL A C 1
ATOM 1754 O O . VAL A 1 219 ? -2.485 3.865 2.704 1.00 95.19 219 VAL A O 1
ATOM 1757 N N . HIS A 1 220 ? -1.576 3.514 0.696 1.00 94.94 220 HIS A N 1
ATOM 1758 C CA . HIS A 1 220 ? -0.422 4.375 0.918 1.00 94.94 220 HIS A CA 1
ATOM 1759 C C . HIS A 1 220 ? -0.739 5.811 0.467 1.00 94.94 220 HIS A C 1
ATOM 1761 O O . HIS A 1 220 ? -0.630 6.163 -0.706 1.00 94.94 220 HIS A O 1
ATOM 1767 N N . HIS A 1 221 ? -1.109 6.677 1.417 1.00 92.75 221 HIS A N 1
ATOM 1768 C CA . HIS A 1 221 ? -1.401 8.097 1.165 1.00 92.75 221 HIS A CA 1
ATOM 1769 C C . HIS A 1 221 ? -0.138 8.940 0.883 1.00 92.75 221 HIS A C 1
ATOM 1771 O O . HIS A 1 221 ? 0.297 9.759 1.703 1.00 92.75 221 HIS A O 1
ATOM 1777 N N . ASN A 1 222 ? 0.441 8.771 -0.305 1.00 90.75 222 ASN A N 1
ATOM 1778 C CA . ASN A 1 222 ? 1.604 9.516 -0.797 1.00 90.75 222 ASN A CA 1
ATOM 1779 C C . ASN A 1 222 ? 1.271 10.578 -1.857 1.00 90.75 222 ASN A C 1
ATOM 1781 O O . ASN A 1 222 ? 2.169 11.276 -2.323 1.00 90.75 222 ASN A O 1
ATOM 1785 N N . ALA A 1 223 ? -0.002 10.750 -2.209 1.00 88.19 223 ALA A N 1
ATOM 1786 C CA . ALA A 1 223 ? -0.428 11.766 -3.164 1.00 88.19 223 ALA A CA 1
ATOM 1787 C C . ALA A 1 223 ? -0.190 13.192 -2.659 1.00 88.19 223 ALA A C 1
ATOM 1789 O O . ALA A 1 223 ? -0.631 13.561 -1.573 1.00 88.19 223 ALA A O 1
ATOM 1790 N N . HIS A 1 224 ? 0.444 14.031 -3.473 1.00 85.44 224 HIS A N 1
ATOM 1791 C CA . HIS A 1 224 ? 0.704 15.434 -3.130 1.00 85.44 224 HIS A CA 1
ATOM 1792 C C . HIS A 1 224 ? -0.257 16.414 -3.809 1.00 85.44 224 HIS A C 1
ATOM 1794 O O . HIS A 1 224 ? -0.445 17.526 -3.310 1.00 85.44 224 HIS A O 1
ATOM 1800 N N . LYS A 1 225 ? -0.863 16.000 -4.927 1.00 87.25 225 LYS A N 1
ATOM 1801 C CA . LYS A 1 225 ? -1.784 16.815 -5.718 1.00 87.25 225 LYS A CA 1
ATOM 1802 C C . LYS A 1 225 ? -3.006 17.198 -4.880 1.00 87.25 225 LYS A C 1
ATOM 1804 O O . LYS A 1 225 ? -3.494 16.391 -4.091 1.00 87.25 225 LYS A O 1
ATOM 1809 N N . ASP A 1 226 ? -3.440 18.452 -4.998 1.00 87.19 226 ASP A N 1
ATOM 1810 C CA . ASP A 1 226 ? -4.646 18.999 -4.356 1.00 87.19 226 ASP A CA 1
ATOM 1811 C C . ASP A 1 226 ? -4.732 18.761 -2.831 1.00 87.19 226 ASP A C 1
ATOM 1813 O O . ASP A 1 226 ? -5.806 18.724 -2.235 1.00 87.19 226 ASP A O 1
ATOM 1817 N N . GLY A 1 227 ? -3.583 18.586 -2.164 1.00 86.19 227 GLY A N 1
ATOM 1818 C CA . GLY A 1 227 ? -3.526 18.310 -0.728 1.00 86.19 227 GLY A CA 1
ATOM 1819 C C . GLY A 1 227 ? -4.005 16.911 -0.321 1.00 86.19 227 GLY A C 1
ATOM 1820 O O . GLY A 1 227 ? -4.216 16.683 0.873 1.00 86.19 227 GLY A O 1
ATOM 1821 N N . ALA A 1 228 ? -4.125 15.964 -1.260 1.00 90.81 228 ALA A N 1
ATOM 1822 C CA . ALA A 1 228 ? -4.639 14.612 -1.024 1.00 90.81 228 ALA A CA 1
ATOM 1823 C C . ALA A 1 228 ? -3.894 13.843 0.087 1.00 90.81 228 ALA A C 1
ATOM 1825 O O . ALA A 1 228 ? -4.507 13.042 0.790 1.00 90.81 228 ALA A O 1
ATOM 1826 N N . LYS A 1 229 ? -2.616 14.158 0.357 1.00 90.75 229 LYS A N 1
ATOM 1827 C CA . LYS A 1 229 ? -1.838 13.587 1.476 1.00 90.75 229 LYS A CA 1
ATOM 1828 C C . LYS A 1 229 ? -2.528 13.735 2.834 1.00 90.75 229 LYS A C 1
ATOM 1830 O O . LYS A 1 229 ? -2.279 12.945 3.742 1.00 90.75 229 LYS A O 1
ATOM 1835 N N . LYS A 1 230 ? -3.367 14.763 2.998 1.00 92.69 230 LYS A N 1
ATOM 1836 C CA . LYS A 1 230 ? -4.105 15.036 4.238 1.00 92.69 230 LYS A CA 1
ATOM 1837 C C . LYS A 1 230 ? -5.164 13.973 4.552 1.00 92.69 230 LYS A C 1
ATOM 1839 O O . LYS A 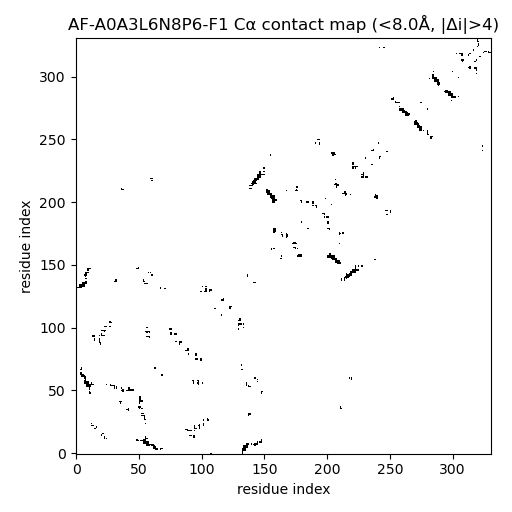1 230 ? -5.527 13.820 5.714 1.00 92.69 230 LYS A O 1
ATOM 1844 N N . ARG A 1 231 ? -5.604 13.189 3.560 1.00 92.75 231 ARG A N 1
ATOM 1845 C CA . ARG A 1 231 ? -6.567 12.090 3.751 1.00 92.75 231 ARG A CA 1
ATOM 1846 C C . ARG A 1 231 ? -6.124 11.084 4.807 1.00 92.75 231 ARG A C 1
ATOM 1848 O O . ARG A 1 231 ? -6.966 10.630 5.561 1.00 92.75 231 ARG A O 1
ATOM 1855 N N . ARG A 1 232 ? -4.815 10.875 4.989 1.00 90.44 232 ARG A N 1
ATOM 1856 C CA . ARG A 1 232 ? -4.270 10.018 6.059 1.00 90.44 232 ARG A CA 1
ATOM 1857 C C . ARG A 1 232 ? -4.803 10.321 7.468 1.00 90.44 232 ARG A C 1
ATOM 1859 O O . ARG A 1 232 ? -4.797 9.434 8.303 1.00 90.44 232 ARG A O 1
ATOM 1866 N N . TYR A 1 233 ? -5.196 11.568 7.745 1.00 89.94 233 TYR A N 1
ATOM 1867 C CA . TYR A 1 233 ? -5.777 11.966 9.032 1.00 89.94 233 TYR A CA 1
ATOM 1868 C C . TYR A 1 233 ? -7.225 12.462 8.903 1.00 89.94 233 TYR A C 1
ATOM 1870 O O . TYR A 1 233 ? -7.991 12.371 9.860 1.00 89.94 233 TYR A O 1
ATOM 1878 N N . LEU A 1 234 ? -7.622 12.970 7.729 1.00 93.06 234 LEU A N 1
ATOM 1879 C CA . LEU A 1 234 ? -9.005 13.385 7.460 1.00 93.06 234 LEU A CA 1
ATOM 1880 C C . LEU A 1 234 ? -9.958 12.209 7.219 1.00 93.06 234 LEU A C 1
ATOM 1882 O O . LEU A 1 234 ? -11.160 12.398 7.313 1.00 93.06 234 LEU A O 1
ATOM 1886 N N . TRP A 1 235 ? -9.445 11.039 6.839 1.00 94.69 235 TRP A N 1
ATOM 1887 C CA . TRP A 1 235 ? -10.232 9.821 6.615 1.00 94.69 235 TRP A CA 1
ATOM 1888 C C . TRP A 1 235 ? -10.056 8.793 7.733 1.00 94.69 235 TRP A C 1
ATOM 1890 O O . TRP A 1 235 ? -10.591 7.694 7.635 1.00 94.69 235 TRP A O 1
ATOM 1900 N N . TRP A 1 236 ? -9.300 9.130 8.780 1.00 93.50 236 TRP A N 1
ATOM 1901 C CA . TRP A 1 236 ? -9.005 8.220 9.886 1.00 93.50 236 TRP A CA 1
ATOM 1902 C C . TRP A 1 236 ? -10.277 7.650 10.527 1.00 93.50 236 TRP A C 1
ATOM 1904 O O . TRP A 1 236 ? -10.356 6.457 10.795 1.00 93.50 236 TRP A O 1
ATOM 1914 N N . ASP A 1 237 ? -11.298 8.492 10.673 1.00 95.12 237 ASP A N 1
ATOM 1915 C CA . ASP A 1 237 ? -12.595 8.164 11.259 1.00 95.12 237 ASP A CA 1
ATOM 1916 C C . ASP A 1 237 ? -13.584 7.475 10.314 1.00 95.12 237 ASP A C 1
ATOM 1918 O O . ASP A 1 237 ? -14.694 7.131 10.715 1.00 95.12 237 ASP A O 1
ATOM 1922 N N . ARG A 1 238 ? -13.192 7.256 9.057 1.00 95.62 238 ARG A N 1
ATOM 1923 C CA . ARG A 1 238 ? -14.048 6.636 8.042 1.00 95.62 238 ARG A CA 1
ATOM 1924 C C . ARG A 1 238 ? -13.824 5.134 7.906 1.00 95.62 238 ARG A C 1
ATOM 1926 O O . ARG A 1 238 ? -14.648 4.466 7.298 1.00 95.62 238 ARG A O 1
ATOM 1933 N N . ILE A 1 239 ? -12.714 4.611 8.420 1.00 92.75 239 ILE A N 1
ATOM 1934 C CA . ILE A 1 239 ? -12.332 3.203 8.261 1.00 92.75 239 ILE A CA 1
ATOM 1935 C C . ILE A 1 239 ? -13.218 2.315 9.150 1.00 92.75 239 ILE A C 1
ATOM 1937 O O . ILE A 1 239 ? -13.538 2.699 10.273 1.00 92.75 239 ILE A O 1
ATOM 1941 N N . TRP A 1 240 ? -13.569 1.112 8.681 1.00 93.56 240 TRP A N 1
ATOM 1942 C CA . TRP A 1 240 ? -14.482 0.176 9.358 1.00 93.56 240 TRP A CA 1
ATOM 1943 C C . TRP A 1 240 ? -14.197 -0.070 10.845 1.00 93.56 240 TRP A C 1
ATOM 1945 O O . TRP A 1 240 ? -15.129 -0.197 11.635 1.00 93.56 240 TRP A O 1
ATOM 1955 N N . PHE A 1 241 ? -12.927 -0.119 11.252 1.00 93.81 241 PHE A N 1
ATOM 1956 C CA . PHE A 1 241 ? -12.569 -0.404 12.641 1.00 93.81 241 PHE A CA 1
ATOM 1957 C C . PHE A 1 241 ? -12.688 0.816 13.552 1.00 93.81 241 PHE A C 1
ATOM 1959 O O . PHE A 1 241 ? -12.660 0.657 14.769 1.00 93.81 241 PHE A O 1
ATOM 1966 N N . PHE A 1 242 ? -12.777 2.032 13.006 1.00 95.56 242 PHE A N 1
ATOM 1967 C CA . PHE A 1 242 ? -12.643 3.255 13.791 1.00 95.56 242 PHE A CA 1
ATOM 1968 C C . PHE A 1 242 ? -13.685 3.380 14.918 1.00 95.56 242 PHE A C 1
ATOM 1970 O O . PHE A 1 242 ? -13.269 3.598 16.059 1.00 95.56 242 PHE A O 1
ATOM 1977 N N . PRO A 1 243 ? -14.996 3.145 14.684 1.00 94.25 243 PRO A N 1
ATOM 1978 C CA . PRO A 1 243 ? -16.003 3.199 15.752 1.00 94.25 243 PRO A CA 1
ATOM 1979 C C . PRO A 1 243 ? -15.760 2.192 16.887 1.00 94.25 243 PRO A C 1
ATOM 1981 O O . PRO A 1 243 ? -16.252 2.369 18.000 1.00 94.25 243 PRO A O 1
ATOM 1984 N N . TYR A 1 244 ? -14.995 1.136 16.607 1.00 95.19 244 TYR A N 1
ATOM 1985 C CA . TYR A 1 244 ? -14.734 0.019 17.510 1.00 95.19 244 TYR A CA 1
ATOM 1986 C C . TYR A 1 244 ? -13.285 -0.020 18.008 1.00 95.19 244 TYR A C 1
ATOM 1988 O O . TYR A 1 244 ? -12.923 -0.912 18.776 1.00 95.19 244 TYR A O 1
ATOM 1996 N N . LEU A 1 245 ? -12.451 0.943 17.600 1.00 95.12 245 LEU A N 1
ATOM 1997 C CA . LEU A 1 245 ? -10.996 0.877 17.719 1.00 95.12 245 LEU A CA 1
ATOM 1998 C C . LEU A 1 245 ? -10.546 0.622 19.158 1.00 95.12 245 LEU A C 1
ATOM 2000 O O . LEU A 1 245 ? -9.722 -0.255 19.403 1.00 95.12 245 LEU A O 1
ATOM 2004 N N . ARG A 1 246 ? -11.120 1.340 20.128 1.00 95.06 246 ARG A N 1
ATOM 2005 C CA . ARG A 1 246 ? -10.793 1.154 21.548 1.00 95.06 246 ARG A CA 1
ATOM 2006 C C . ARG A 1 246 ? -11.093 -0.265 22.030 1.00 95.06 246 ARG A C 1
ATOM 2008 O O . ARG A 1 246 ? -10.274 -0.847 22.732 1.00 95.06 246 ARG A O 1
ATOM 2015 N N . GLN A 1 247 ? -12.251 -0.813 21.669 1.00 94.81 247 GLN A N 1
ATOM 2016 C CA . GLN A 1 247 ? -12.669 -2.155 22.084 1.00 94.81 247 GLN A CA 1
ATOM 2017 C C . GLN A 1 247 ? -11.796 -3.227 21.429 1.00 94.81 247 GLN A C 1
ATOM 2019 O O . GLN A 1 247 ? -11.358 -4.149 22.109 1.00 94.81 247 GLN A O 1
ATOM 2024 N N . LEU A 1 248 ? -11.463 -3.049 20.147 1.00 93.50 248 LEU A N 1
ATOM 2025 C CA . LEU A 1 248 ? -10.539 -3.919 19.419 1.00 93.50 248 LEU A CA 1
ATOM 2026 C C . LEU A 1 248 ? -9.144 -3.924 20.054 1.00 93.50 248 LEU A C 1
ATOM 2028 O O . LEU A 1 248 ? -8.580 -4.990 20.274 1.00 93.50 248 LEU A O 1
ATOM 2032 N N . ILE A 1 249 ? -8.598 -2.753 20.409 1.00 92.12 249 ILE A N 1
ATOM 2033 C CA . ILE A 1 249 ? -7.301 -2.689 21.097 1.00 92.12 249 ILE A CA 1
ATOM 2034 C C . ILE A 1 249 ? -7.392 -3.350 22.478 1.00 92.12 249 ILE A C 1
ATOM 2036 O O . ILE A 1 249 ? -6.498 -4.114 22.828 1.00 92.12 249 ILE A O 1
ATOM 2040 N N . LYS A 1 250 ? -8.453 -3.095 23.260 1.00 92.19 250 LYS A N 1
ATOM 2041 C CA . LYS A 1 250 ? -8.639 -3.736 24.574 1.00 92.19 250 LYS A CA 1
ATOM 2042 C C . LYS A 1 250 ? -8.669 -5.255 24.458 1.00 92.19 250 LYS A C 1
ATOM 2044 O O . LYS A 1 250 ? -7.905 -5.906 25.156 1.00 92.19 250 LYS A O 1
ATOM 2049 N N . SER A 1 251 ? -9.461 -5.782 23.528 1.00 89.19 251 SER A N 1
ATOM 2050 C CA . SER A 1 251 ? -9.537 -7.215 23.241 1.00 89.19 251 SER A CA 1
ATOM 2051 C C . SER A 1 251 ? -8.174 -7.784 22.825 1.00 89.19 251 SER A C 1
ATOM 2053 O O . SER A 1 251 ? -7.741 -8.791 23.371 1.00 89.19 251 SER A O 1
ATOM 2055 N N . GLN A 1 252 ? -7.422 -7.090 21.964 1.00 85.75 252 GLN A N 1
ATOM 2056 C CA . GLN A 1 252 ? -6.086 -7.535 21.549 1.00 85.75 252 GLN A CA 1
ATOM 2057 C C . GLN A 1 252 ? -5.049 -7.531 22.687 1.00 85.75 252 GLN A C 1
ATOM 2059 O O . GLN A 1 252 ? -4.066 -8.274 22.631 1.00 85.75 252 GLN A O 1
ATOM 2064 N N . LEU A 1 253 ? -5.219 -6.671 23.695 1.00 87.81 253 LEU A N 1
ATOM 2065 C CA . LEU A 1 253 ? -4.344 -6.607 24.869 1.00 87.81 253 LEU A CA 1
ATOM 2066 C C . LEU A 1 253 ? -4.671 -7.673 25.920 1.00 87.81 253 LEU A C 1
ATOM 2068 O O . LEU A 1 253 ? -3.859 -7.882 26.826 1.00 87.81 253 LEU A O 1
ATOM 2072 N N . GLU A 1 254 ? -5.821 -8.342 25.821 1.00 84.88 254 GLU A N 1
ATOM 2073 C CA . GLU A 1 254 ? -6.141 -9.467 26.690 1.00 84.88 254 GLU A CA 1
ATOM 2074 C C . GLU A 1 254 ? -5.203 -10.645 26.398 1.00 84.88 254 GLU A C 1
ATOM 2076 O O . GLU A 1 254 ? -4.852 -10.953 25.255 1.00 84.88 254 GLU A O 1
ATOM 2081 N N . VAL A 1 255 ? -4.749 -11.306 27.464 1.00 69.81 255 VAL A N 1
ATOM 2082 C CA . VAL A 1 255 ? -3.914 -12.502 27.340 1.00 69.81 255 VAL A CA 1
ATOM 2083 C C . VAL A 1 255 ? -4.827 -13.669 26.998 1.00 69.81 255 VAL A C 1
ATOM 2085 O O . VAL A 1 255 ? -5.419 -14.291 27.877 1.00 69.81 255 VAL A O 1
ATOM 2088 N N . VAL A 1 256 ? -4.934 -13.946 25.707 1.00 71.31 256 VAL A N 1
ATOM 2089 C CA . VAL A 1 256 ? -5.588 -15.137 25.166 1.00 71.31 256 VAL A CA 1
ATOM 2090 C C . VAL A 1 256 ? -4.558 -16.210 24.829 1.00 71.31 256 VAL A C 1
ATOM 2092 O O . VAL A 1 256 ? -3.374 -15.923 24.615 1.00 71.31 256 VAL A O 1
ATOM 2095 N N . GLU A 1 257 ? -5.001 -17.468 24.814 1.00 71.25 257 GLU A N 1
ATOM 2096 C CA . GLU A 1 257 ? -4.184 -18.555 24.282 1.00 71.25 257 GLU A CA 1
ATOM 2097 C C . GLU A 1 257 ? -3.788 -18.239 22.836 1.00 71.25 257 GLU A C 1
ATOM 2099 O O . GLU A 1 257 ? -4.539 -17.627 22.080 1.00 71.25 257 GLU A O 1
ATOM 2104 N N . ALA A 1 258 ? -2.564 -18.611 22.460 1.00 72.81 258 ALA A N 1
ATOM 2105 C CA . ALA A 1 258 ? -2.093 -18.377 21.106 1.00 72.81 258 ALA A CA 1
ATOM 2106 C C . ALA A 1 258 ? -2.937 -19.197 20.127 1.00 72.81 258 ALA A C 1
ATOM 2108 O O . ALA A 1 258 ? -2.951 -20.425 20.211 1.00 72.81 258 ALA A O 1
ATOM 2109 N N . GLU A 1 259 ? -3.568 -18.526 19.171 1.00 74.12 259 GLU A N 1
ATOM 2110 C CA . GLU A 1 259 ? -4.235 -19.171 18.046 1.00 74.12 259 GLU A CA 1
ATOM 2111 C C . GLU A 1 259 ? -3.367 -19.069 16.779 1.00 74.12 259 GLU A C 1
ATOM 2113 O O . GLU A 1 259 ? -2.563 -18.135 16.635 1.00 74.12 259 GLU A O 1
ATOM 2118 N N . PRO A 1 260 ? -3.472 -20.034 15.849 1.00 82.12 260 PRO A N 1
ATOM 2119 C CA . PRO A 1 260 ? -2.888 -19.894 14.525 1.00 82.12 260 PRO A CA 1
ATOM 2120 C C . PRO A 1 260 ? -3.385 -18.628 13.818 1.00 82.12 260 PRO A C 1
ATOM 2122 O O . PRO A 1 260 ? -4.583 -18.396 13.717 1.00 82.12 260 PRO A O 1
ATOM 2125 N N . LEU A 1 261 ? -2.462 -17.844 13.259 1.00 78.94 261 LEU A N 1
ATOM 2126 C CA . LEU A 1 261 ? -2.785 -16.694 12.410 1.00 78.94 261 LEU A CA 1
ATOM 2127 C C . LEU A 1 261 ? -3.354 -17.127 11.055 1.00 78.94 261 LEU A C 1
ATOM 2129 O O . LEU A 1 261 ? -4.154 -16.414 10.459 1.00 78.94 261 LEU A O 1
ATOM 2133 N N . LEU A 1 262 ? -2.876 -18.259 10.536 1.00 82.06 262 LEU A N 1
ATOM 2134 C CA . LEU A 1 262 ? -3.282 -18.797 9.244 1.00 82.06 262 LEU A CA 1
ATOM 2135 C C . LEU A 1 262 ? -2.954 -20.285 9.185 1.00 82.06 262 LEU A C 1
ATOM 2137 O O . LEU A 1 262 ? -1.848 -20.698 9.533 1.00 82.06 262 LEU A O 1
ATOM 2141 N N . GLU A 1 263 ? -3.880 -21.079 8.669 1.00 87.19 263 GLU A N 1
ATOM 2142 C CA . GLU A 1 263 ? -3.647 -22.474 8.323 1.00 87.19 263 GLU A CA 1
ATOM 2143 C C . GLU A 1 263 ? -4.000 -22.695 6.856 1.00 87.19 263 GLU A C 1
ATOM 2145 O O . GLU A 1 263 ? -5.123 -22.431 6.437 1.00 87.19 263 GLU A O 1
ATOM 2150 N N . ILE A 1 264 ? -3.033 -23.168 6.070 1.00 84.44 264 ILE A N 1
ATOM 2151 C CA . ILE A 1 264 ? -3.211 -23.427 4.639 1.00 84.44 264 ILE A CA 1
ATOM 2152 C C . ILE A 1 264 ? -2.571 -24.753 4.238 1.00 84.44 264 ILE A C 1
ATOM 2154 O O . ILE A 1 264 ? -1.602 -25.210 4.847 1.00 84.44 264 ILE A O 1
ATOM 2158 N N . ALA A 1 265 ? -3.099 -25.364 3.179 1.00 87.69 265 ALA A N 1
ATOM 2159 C CA . ALA A 1 265 ? -2.487 -26.518 2.536 1.00 87.69 265 ALA A CA 1
ATOM 2160 C C . ALA A 1 265 ? -1.583 -26.053 1.386 1.00 87.69 265 ALA A C 1
ATOM 2162 O O . ALA A 1 265 ? -2.057 -25.453 0.423 1.00 87.69 265 ALA A O 1
ATOM 2163 N N . VAL A 1 266 ? -0.287 -26.353 1.460 1.00 81.81 266 VAL A N 1
ATOM 2164 C CA . VAL A 1 266 ? 0.688 -26.052 0.403 1.00 81.81 266 VAL A CA 1
ATOM 2165 C C . VAL A 1 266 ? 1.270 -27.370 -0.088 1.00 81.81 266 VAL A C 1
ATOM 2167 O O . VAL A 1 266 ? 1.880 -28.102 0.681 1.00 81.81 266 VAL A O 1
ATOM 2170 N N . ASN A 1 267 ? 1.058 -27.709 -1.365 1.00 86.81 267 ASN A N 1
ATOM 2171 C CA . ASN A 1 267 ? 1.500 -28.982 -1.962 1.00 86.81 267 ASN A CA 1
ATOM 2172 C C . ASN A 1 267 ? 1.029 -30.239 -1.199 1.00 86.81 267 ASN A C 1
ATOM 2174 O O . ASN A 1 267 ? 1.715 -31.257 -1.179 1.00 86.81 267 ASN A O 1
ATOM 2178 N N . GLY A 1 268 ? -0.147 -30.169 -0.567 1.00 87.19 268 GLY A N 1
ATOM 2179 C CA . GLY A 1 268 ? 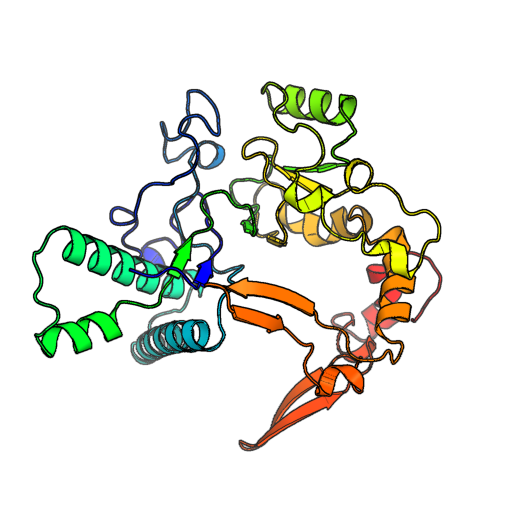-0.694 -31.253 0.255 1.00 87.19 268 GLY A CA 1
ATOM 2180 C C . GLY A 1 268 ? -0.147 -31.310 1.687 1.00 87.19 268 GLY A C 1
ATOM 2181 O O . GLY A 1 268 ? -0.621 -32.129 2.471 1.00 87.19 268 GLY A O 1
ATOM 2182 N N . GLU A 1 269 ? 0.793 -30.437 2.055 1.00 88.56 269 GLU A N 1
ATOM 2183 C CA . GLU A 1 269 ? 1.287 -30.296 3.425 1.00 88.56 269 GLU A CA 1
ATOM 2184 C C . GLU A 1 269 ? 0.531 -29.197 4.175 1.00 88.56 269 GLU A C 1
ATOM 2186 O O . GLU A 1 269 ? 0.228 -28.134 3.631 1.00 88.56 269 GLU A O 1
ATOM 2191 N N . ARG A 1 270 ? 0.235 -29.452 5.453 1.00 91.38 270 ARG A N 1
ATOM 2192 C CA . ARG A 1 270 ? -0.399 -28.480 6.349 1.00 91.38 270 ARG A CA 1
ATOM 2193 C C . ARG A 1 270 ? 0.649 -27.486 6.845 1.00 91.38 270 ARG A C 1
ATOM 2195 O O . ARG A 1 270 ? 1.552 -27.862 7.591 1.00 91.38 270 ARG A O 1
ATOM 2202 N N . LEU A 1 271 ? 0.492 -26.218 6.478 1.00 87.06 271 LEU A N 1
ATOM 2203 C CA . LEU A 1 271 ? 1.317 -25.111 6.944 1.00 87.06 271 LEU A CA 1
ATOM 2204 C C . LEU A 1 271 ? 0.507 -24.247 7.914 1.00 87.06 271 LEU A C 1
ATOM 2206 O O . LEU A 1 271 ? -0.560 -23.748 7.564 1.00 87.06 271 LEU A O 1
ATOM 2210 N N . VAL A 1 272 ? 1.024 -24.072 9.132 1.00 87.75 272 VAL A N 1
ATOM 2211 C CA . VAL A 1 272 ? 0.369 -23.298 10.195 1.00 87.75 272 VAL A CA 1
ATOM 2212 C C . VAL A 1 272 ? 1.270 -22.140 10.602 1.00 87.75 272 VAL A C 1
ATOM 2214 O O . VAL A 1 272 ? 2.390 -22.343 11.077 1.00 87.75 272 VAL A O 1
ATOM 2217 N N . TYR A 1 273 ? 0.777 -20.923 10.422 1.00 82.88 273 TYR A N 1
ATOM 2218 C CA . TYR A 1 273 ? 1.422 -19.700 10.864 1.00 82.88 273 TYR A CA 1
ATOM 2219 C C . TYR A 1 273 ? 0.958 -19.372 12.273 1.00 82.88 273 TYR A C 1
ATOM 2221 O O . TYR A 1 273 ? -0.235 -19.295 12.542 1.00 82.88 273 TYR A O 1
ATOM 2229 N N . TRP A 1 274 ? 1.914 -19.151 13.165 1.00 82.12 274 TRP A N 1
ATOM 2230 C CA . TRP A 1 274 ? 1.656 -18.799 14.554 1.00 82.12 274 TRP A CA 1
ATOM 2231 C C . TRP A 1 274 ? 2.095 -17.371 14.822 1.00 82.12 274 TRP A C 1
ATOM 2233 O O . TRP A 1 274 ? 3.075 -16.891 14.242 1.00 82.12 274 TRP A O 1
ATOM 2243 N N . GLU A 1 275 ? 1.414 -16.717 15.758 1.00 75.94 275 GLU A N 1
ATOM 2244 C CA . GLU A 1 275 ? 1.937 -15.492 16.339 1.00 75.94 275 GLU A CA 1
ATOM 2245 C C . GLU A 1 275 ? 3.292 -15.776 17.018 1.00 75.94 275 GLU A C 1
ATOM 2247 O O . GLU A 1 275 ? 3.562 -16.875 17.517 1.00 75.94 275 GLU A O 1
ATOM 2252 N N . SER A 1 276 ? 4.183 -14.782 17.041 1.00 72.75 276 SER A N 1
ATOM 2253 C CA . SER A 1 276 ? 5.421 -14.891 17.812 1.00 72.75 276 SER A CA 1
ATOM 2254 C C . SER A 1 276 ? 5.092 -15.212 19.269 1.00 72.75 276 SER A C 1
ATOM 2256 O O . SER A 1 276 ? 4.308 -14.503 19.891 1.00 72.75 276 SER A O 1
ATOM 2258 N N . ARG A 1 277 ? 5.757 -16.219 19.854 1.00 69.00 277 ARG A N 1
ATOM 2259 C CA . ARG A 1 277 ? 5.579 -16.590 21.273 1.00 69.00 277 ARG A CA 1
ATOM 2260 C C . ARG A 1 277 ? 5.740 -15.402 22.224 1.00 69.00 277 ARG A C 1
ATOM 2262 O O . ARG A 1 277 ? 5.100 -15.365 23.264 1.00 69.00 277 ARG A O 1
ATOM 2269 N N . SER A 1 278 ? 6.584 -14.432 21.858 1.00 70.25 278 SER A N 1
ATOM 2270 C CA . SER A 1 278 ? 6.758 -13.199 22.635 1.00 70.25 278 SER A CA 1
ATOM 2271 C C . SER A 1 278 ? 5.500 -12.333 22.670 1.00 70.25 278 SER A C 1
ATOM 2273 O O . SER A 1 278 ? 5.239 -11.705 23.684 1.00 70.25 278 SER A O 1
ATOM 2275 N N . ASN A 1 279 ? 4.695 -12.325 21.607 1.00 71.12 279 ASN A N 1
ATOM 2276 C CA . ASN A 1 279 ? 3.481 -11.521 21.560 1.00 71.12 279 ASN A CA 1
ATOM 2277 C C . ASN A 1 279 ? 2.379 -12.085 22.457 1.00 71.12 279 ASN A C 1
ATOM 2279 O O . ASN A 1 279 ? 1.517 -11.327 22.870 1.00 71.12 279 ASN A O 1
ATOM 2283 N N . VAL A 1 280 ? 2.404 -13.378 22.794 1.00 69.94 280 VAL A N 1
ATOM 2284 C CA . VAL A 1 280 ? 1.408 -13.989 23.694 1.00 69.94 280 VAL A CA 1
ATOM 2285 C C . VAL A 1 280 ? 1.443 -13.327 25.073 1.00 69.94 280 VAL A C 1
ATOM 2287 O O . VAL A 1 280 ? 0.405 -13.117 25.687 1.00 69.94 280 VAL A O 1
ATOM 2290 N N . THR A 1 281 ? 2.635 -12.959 25.547 1.00 71.31 281 THR A N 1
ATOM 2291 C CA . THR A 1 281 ? 2.835 -12.358 26.874 1.00 71.31 281 THR A CA 1
ATOM 2292 C C . THR A 1 281 ? 3.197 -10.874 26.834 1.00 71.31 281 THR A C 1
ATOM 2294 O O . THR A 1 281 ? 3.077 -10.204 27.854 1.00 71.31 281 THR A O 1
ATOM 2297 N N . GLN A 1 282 ? 3.630 -10.349 25.684 1.00 78.38 282 GLN A N 1
ATOM 2298 C CA . GLN A 1 282 ? 4.06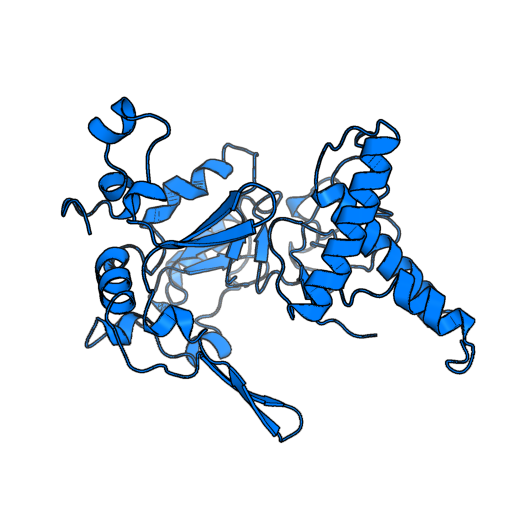4 -8.959 25.498 1.00 78.38 282 GLN A CA 1
ATOM 2299 C C . GLN A 1 282 ? 3.226 -8.293 24.402 1.00 78.38 282 GLN A C 1
ATOM 2301 O O . GLN A 1 282 ? 3.647 -8.191 23.245 1.00 78.38 282 GLN A O 1
ATOM 2306 N N . LYS A 1 283 ? 2.011 -7.872 24.767 1.00 82.69 283 LYS A N 1
ATOM 2307 C CA . LYS A 1 283 ? 1.029 -7.269 23.846 1.00 82.69 283 LYS A CA 1
ATOM 2308 C C . LYS A 1 283 ? 1.187 -5.751 23.690 1.00 82.69 283 LYS A C 1
ATOM 2310 O O . LYS A 1 283 ? 0.628 -5.165 22.765 1.00 82.69 283 LYS A O 1
ATOM 2315 N N . LYS A 1 284 ? 1.954 -5.101 24.572 1.00 88.44 284 LYS A N 1
ATOM 2316 C CA . LYS A 1 284 ? 2.202 -3.655 24.512 1.00 88.44 284 LYS A CA 1
ATOM 2317 C C . LYS A 1 284 ? 3.221 -3.290 23.420 1.00 88.44 284 LYS A C 1
ATOM 2319 O O . LYS A 1 284 ? 4.007 -4.140 22.989 1.00 88.44 284 LYS A O 1
ATOM 2324 N N . PRO A 1 285 ? 3.238 -2.022 22.961 1.00 90.50 285 PRO A N 1
ATOM 2325 C CA . PRO A 1 285 ? 4.248 -1.531 22.031 1.00 90.50 285 PRO A CA 1
ATOM 2326 C C . PRO A 1 285 ? 5.675 -1.833 22.494 1.00 90.50 285 PRO A C 1
ATOM 2328 O O . PRO A 1 285 ? 5.989 -1.788 23.680 1.00 90.50 285 PRO A O 1
ATOM 2331 N N . ARG A 1 286 ? 6.574 -2.109 21.546 1.00 89.06 286 ARG A N 1
ATOM 2332 C CA . ARG A 1 286 ? 7.985 -2.403 21.829 1.00 89.06 286 ARG A CA 1
ATOM 2333 C C . ARG A 1 286 ? 8.896 -1.558 20.958 1.00 89.06 286 ARG A C 1
ATOM 2335 O O . ARG A 1 286 ? 8.599 -1.305 19.794 1.00 89.06 286 ARG A O 1
ATOM 2342 N N . THR A 1 287 ? 10.027 -1.150 21.518 1.00 89.69 287 THR A N 1
ATOM 2343 C CA . THR A 1 287 ? 11.039 -0.349 20.821 1.00 89.69 287 THR A CA 1
ATOM 2344 C C . THR A 1 287 ? 12.379 -1.053 20.797 1.00 89.69 287 THR A C 1
ATOM 2346 O O . THR A 1 287 ? 12.772 -1.665 21.790 1.00 89.69 287 THR A O 1
ATOM 2349 N N . PHE A 1 288 ? 13.082 -0.924 19.674 1.00 89.81 288 PHE A N 1
ATOM 2350 C CA . PHE A 1 288 ? 14.450 -1.396 19.512 1.00 89.81 288 PHE A CA 1
ATOM 2351 C C . PHE A 1 288 ? 15.418 -0.345 20.050 1.00 89.81 288 PHE A C 1
ATOM 2353 O O . PHE A 1 288 ? 15.363 0.815 19.641 1.00 89.81 288 PHE A O 1
ATOM 2360 N N . ILE A 1 289 ? 16.304 -0.755 20.950 1.00 87.88 289 ILE A N 1
ATOM 2361 C CA . ILE A 1 289 ? 17.383 0.078 21.476 1.00 87.88 289 ILE A CA 1
ATOM 2362 C C . ILE A 1 289 ? 18.698 -0.551 21.040 1.00 87.88 289 ILE A C 1
ATOM 2364 O O . ILE A 1 289 ? 18.903 -1.752 21.221 1.00 87.88 289 ILE A O 1
ATOM 2368 N N . ILE A 1 290 ? 19.565 0.273 20.457 1.00 87.69 290 ILE A N 1
ATOM 2369 C CA . ILE A 1 290 ? 20.934 -0.095 20.113 1.00 87.69 290 ILE A CA 1
ATOM 2370 C C . ILE A 1 290 ? 21.839 0.706 21.041 1.00 87.69 290 ILE A C 1
ATOM 2372 O O . ILE A 1 290 ? 21.945 1.922 20.886 1.00 87.69 290 ILE A O 1
ATOM 2376 N N . ASP A 1 291 ? 22.466 0.031 21.998 1.00 84.44 291 ASP A N 1
ATOM 2377 C CA . ASP A 1 291 ? 23.454 0.633 22.891 1.00 84.44 291 ASP A CA 1
ATOM 2378 C C . ASP A 1 291 ? 24.770 -0.125 22.757 1.00 84.44 291 ASP A C 1
ATOM 2380 O O . ASP A 1 291 ? 24.832 -1.330 22.981 1.00 84.44 291 ASP A O 1
ATOM 2384 N N . SER A 1 292 ? 25.820 0.579 22.331 1.00 80.62 292 SER A N 1
ATOM 2385 C CA . SER A 1 292 ? 27.184 0.039 22.267 1.00 80.62 292 SER A CA 1
ATOM 2386 C C . SER A 1 292 ? 27.322 -1.288 21.491 1.00 80.62 292 SER A C 1
ATOM 2388 O O . SER A 1 292 ? 28.243 -2.064 21.725 1.00 80.62 292 SER A O 1
ATOM 2390 N N . GLY A 1 293 ? 26.423 -1.536 20.529 1.00 82.00 293 GLY A N 1
ATOM 2391 C CA . GLY A 1 293 ? 26.384 -2.753 19.710 1.00 82.00 293 GLY A CA 1
ATOM 2392 C C . GLY A 1 293 ? 25.451 -3.853 20.227 1.00 82.00 293 GLY A C 1
ATOM 2393 O O . GLY A 1 293 ? 25.191 -4.805 19.490 1.00 82.00 293 GLY A O 1
ATOM 2394 N N . GLU A 1 294 ? 24.894 -3.717 21.431 1.00 84.62 294 GLU A N 1
ATOM 2395 C CA . GLU A 1 294 ? 23.848 -4.601 21.940 1.00 84.62 294 GLU A CA 1
ATOM 2396 C C . GLU A 1 294 ? 22.467 -4.124 21.490 1.00 84.62 294 GLU A C 1
ATOM 2398 O O . GLU A 1 294 ? 22.123 -2.942 21.580 1.00 84.62 294 GLU A O 1
ATOM 2403 N N . VAL A 1 295 ? 21.668 -5.068 20.992 1.00 86.31 295 VAL A N 1
ATOM 2404 C CA . VAL A 1 295 ? 20.288 -4.821 20.574 1.00 86.31 295 VAL A CA 1
ATOM 2405 C C . VAL A 1 295 ? 19.357 -5.371 21.642 1.00 86.31 295 VAL A C 1
ATOM 2407 O O . VAL A 1 295 ? 19.341 -6.575 21.894 1.00 86.31 295 VAL A O 1
ATOM 2410 N N . SER A 1 296 ? 18.542 -4.498 22.228 1.00 87.56 296 SER A N 1
ATOM 2411 C CA . SER A 1 296 ? 17.475 -4.885 23.150 1.00 87.56 296 SER A CA 1
ATOM 2412 C C . SER A 1 296 ? 16.109 -4.450 22.626 1.00 87.56 296 SER A C 1
ATOM 2414 O O . SER A 1 296 ? 15.971 -3.448 21.921 1.00 87.56 296 SER A O 1
ATOM 2416 N N . ILE A 1 297 ? 15.086 -5.240 22.952 1.00 87.50 297 ILE A N 1
ATOM 2417 C CA . ILE A 1 297 ? 13.682 -4.933 22.675 1.00 87.50 297 ILE A CA 1
ATOM 2418 C C . ILE A 1 297 ? 13.030 -4.628 24.017 1.00 87.50 297 ILE A C 1
ATOM 2420 O O . ILE A 1 297 ? 13.013 -5.481 24.902 1.00 87.50 297 ILE A O 1
ATOM 2424 N N . VAL A 1 298 ? 12.513 -3.412 24.167 1.00 89.44 298 VAL A N 1
ATOM 2425 C CA . VAL A 1 298 ? 11.944 -2.926 25.430 1.00 89.44 298 VAL A CA 1
ATOM 2426 C C . VAL A 1 298 ? 10.473 -2.598 25.238 1.00 89.44 298 VAL A C 1
ATOM 2428 O O . VAL A 1 298 ? 10.121 -1.877 24.303 1.00 89.44 298 VAL A O 1
ATOM 2431 N N . GLU A 1 299 ? 9.633 -3.124 26.125 1.00 90.50 299 GLU A N 1
ATOM 2432 C CA . GLU A 1 299 ? 8.203 -2.820 26.184 1.00 90.50 299 GLU A CA 1
ATOM 2433 C C . GLU A 1 299 ? 7.956 -1.369 26.627 1.00 90.50 299 GLU A C 1
ATOM 2435 O O . GLU A 1 299 ? 8.704 -0.802 27.429 1.00 90.50 299 GLU A O 1
ATOM 2440 N N . ARG A 1 300 ? 6.926 -0.742 26.058 1.00 92.94 300 ARG A N 1
ATOM 2441 C CA . ARG A 1 300 ? 6.565 0.662 26.242 1.00 92.94 300 ARG A CA 1
ATOM 2442 C C . ARG A 1 300 ? 5.056 0.817 26.382 1.00 92.94 300 ARG A C 1
ATOM 2444 O O . ARG A 1 300 ? 4.290 0.086 25.767 1.00 92.94 300 ARG A O 1
ATOM 2451 N N . GLU A 1 301 ? 4.643 1.839 27.123 1.00 91.56 301 GLU A N 1
ATOM 2452 C CA . GLU A 1 301 ? 3.251 2.293 27.117 1.00 91.56 301 GLU A CA 1
ATOM 2453 C C . GLU A 1 301 ? 2.888 2.965 25.788 1.00 91.56 301 GLU A C 1
ATOM 2455 O O . GLU A 1 301 ? 3.759 3.486 25.081 1.00 91.56 301 GLU A O 1
ATOM 2460 N N . PHE A 1 302 ? 1.592 3.014 25.471 1.00 91.69 302 PHE A N 1
ATOM 2461 C CA . PHE A 1 302 ? 1.103 3.664 24.252 1.00 91.69 302 PHE A CA 1
ATOM 2462 C C . PHE A 1 302 ? 1.538 5.127 24.159 1.00 91.69 302 PHE A C 1
ATOM 2464 O O . PHE A 1 302 ? 2.014 5.527 23.104 1.00 91.69 302 PHE A O 1
ATOM 2471 N N . GLY A 1 303 ? 1.522 5.889 25.258 1.00 91.88 303 GLY A N 1
ATOM 2472 C CA . GLY A 1 303 ? 1.986 7.286 25.274 1.00 91.88 303 GLY A CA 1
ATOM 2473 C C . GLY A 1 303 ? 3.466 7.488 24.905 1.00 91.88 303 GLY A C 1
ATOM 2474 O O . GLY A 1 303 ? 3.896 8.601 24.609 1.00 91.88 303 GLY A O 1
ATOM 2475 N N . TYR A 1 304 ? 4.282 6.427 24.891 1.00 90.81 304 TYR A N 1
ATOM 2476 C CA . TYR A 1 304 ? 5.658 6.513 24.398 1.00 90.81 304 TYR A CA 1
ATOM 2477 C C . TYR A 1 304 ? 5.713 6.563 22.864 1.00 90.81 304 TYR A C 1
ATOM 2479 O O . TYR A 1 304 ? 6.531 7.289 22.293 1.00 90.81 304 TYR A O 1
ATOM 2487 N N . VAL A 1 305 ? 4.864 5.768 22.204 1.00 90.00 305 VAL A N 1
ATOM 2488 C CA . VAL A 1 305 ? 4.816 5.628 20.739 1.00 90.00 305 VAL A CA 1
ATOM 2489 C C . VAL A 1 305 ? 3.815 6.593 20.100 1.00 90.00 305 VAL A C 1
ATOM 2491 O O . VAL A 1 305 ? 4.093 7.161 19.046 1.00 90.00 305 VAL A O 1
ATOM 2494 N N . CYS A 1 306 ? 2.684 6.821 20.761 1.00 90.94 306 CYS A N 1
ATOM 2495 C CA . CYS A 1 306 ? 1.625 7.745 20.392 1.00 90.94 306 CYS A CA 1
ATOM 2496 C C . CYS A 1 306 ? 1.786 9.010 21.231 1.00 90.94 306 CYS A C 1
ATOM 2498 O O . CYS A 1 306 ? 1.387 9.046 22.388 1.00 90.94 306 CYS A O 1
ATOM 2500 N N . ARG A 1 307 ? 2.411 10.037 20.658 1.00 90.50 307 ARG A N 1
ATOM 2501 C CA . ARG A 1 307 ? 2.541 11.350 21.294 1.00 90.50 307 ARG A CA 1
ATOM 2502 C C . ARG A 1 307 ? 2.752 12.445 20.268 1.00 90.50 307 ARG A C 1
ATOM 2504 O O . ARG A 1 307 ? 3.336 12.222 19.203 1.00 90.50 307 ARG A O 1
ATOM 2511 N N . ALA A 1 308 ? 2.327 13.647 20.612 1.00 91.12 308 ALA A N 1
ATOM 2512 C CA . ALA A 1 308 ? 2.636 14.854 19.889 1.00 91.12 308 ALA A CA 1
ATOM 2513 C C . ALA A 1 308 ? 4.146 15.131 19.908 1.00 91.12 308 ALA A C 1
ATOM 2515 O O . ALA A 1 308 ? 4.919 14.633 20.730 1.00 91.12 308 ALA A O 1
ATOM 2516 N N . LYS A 1 309 ? 4.581 15.984 18.978 1.00 90.62 309 LYS A N 1
ATOM 2517 C CA . LYS A 1 309 ? 5.995 16.348 18.818 1.00 90.62 309 LYS A CA 1
ATOM 2518 C C . LYS A 1 309 ? 6.579 17.042 20.057 1.00 90.62 309 LYS A C 1
ATOM 2520 O O . LYS A 1 309 ? 7.794 17.024 20.242 1.00 90.62 309 LYS A O 1
ATOM 2525 N N . THR A 1 310 ? 5.742 17.696 20.858 1.00 93.81 310 THR A N 1
ATOM 2526 C CA . THR A 1 310 ? 6.151 18.443 22.049 1.00 93.81 310 THR A CA 1
ATOM 2527 C C . THR A 1 310 ? 5.217 18.139 23.211 1.00 93.81 310 THR A C 1
ATOM 2529 O O . THR A 1 310 ? 4.028 17.910 23.007 1.00 93.81 310 THR A O 1
ATOM 2532 N N . GLU A 1 311 ? 5.743 18.213 24.434 1.00 93.31 311 GLU A N 1
ATOM 2533 C CA . GLU A 1 311 ? 4.954 18.030 25.662 1.00 93.31 311 GLU A CA 1
ATOM 2534 C C . GLU A 1 311 ? 3.814 19.045 25.766 1.00 93.31 311 GLU A C 1
ATOM 2536 O O . GLU A 1 311 ? 2.711 18.699 26.164 1.00 93.31 311 GLU A O 1
ATOM 2541 N N . LYS A 1 312 ? 4.054 20.291 25.336 1.00 95.38 312 LYS A N 1
ATOM 2542 C CA . LYS A 1 312 ? 3.011 21.320 25.285 1.00 95.38 312 LYS A CA 1
ATOM 2543 C C . LYS A 1 312 ? 1.854 20.912 24.366 1.00 95.38 312 LYS A C 1
ATOM 2545 O O . LYS A 1 312 ? 0.704 21.052 24.756 1.00 95.38 312 LYS A O 1
ATOM 2550 N N . ALA A 1 313 ? 2.157 20.424 23.161 1.00 94.25 313 ALA A N 1
ATOM 2551 C CA . ALA A 1 313 ? 1.122 19.997 22.223 1.00 94.25 313 ALA A CA 1
ATOM 2552 C C . ALA A 1 313 ? 0.368 18.765 22.741 1.00 94.25 313 ALA A C 1
ATOM 2554 O O . ALA A 1 313 ? -0.841 18.693 22.574 1.00 94.25 313 ALA A O 1
ATOM 2555 N N . GLU A 1 314 ? 1.069 17.842 23.402 1.00 94.44 314 GLU A N 1
ATOM 2556 C CA . GLU A 1 314 ? 0.453 16.669 24.031 1.00 94.44 314 GLU A CA 1
ATOM 2557 C C . GLU A 1 314 ? -0.475 17.066 25.187 1.00 94.44 314 GLU A C 1
ATOM 2559 O O . GLU A 1 314 ? -1.561 16.520 25.320 1.00 94.44 314 GLU A O 1
ATOM 2564 N N . ALA A 1 315 ? -0.088 18.055 25.998 1.00 93.12 315 ALA A N 1
ATOM 2565 C CA . ALA A 1 315 ? -0.923 18.558 27.087 1.00 93.12 315 ALA A CA 1
ATOM 2566 C C . ALA A 1 315 ? -2.171 19.312 26.588 1.00 93.12 315 ALA A C 1
ATOM 2568 O O . ALA A 1 315 ? -3.202 19.296 27.253 1.00 93.12 315 ALA A O 1
ATOM 2569 N N . GLU A 1 316 ? -2.079 19.990 25.439 1.00 94.38 316 GLU A N 1
ATOM 2570 C CA . GLU A 1 316 ? -3.204 20.704 24.818 1.00 94.38 316 GLU A CA 1
ATOM 2571 C C . GLU A 1 316 ? -4.155 19.765 24.065 1.00 94.38 316 GLU A C 1
ATOM 2573 O O . GLU A 1 316 ? -5.366 19.981 24.075 1.00 94.38 316 GLU A O 1
ATOM 2578 N N . LYS A 1 317 ? -3.610 18.747 23.390 1.00 93.44 317 LYS A N 1
ATOM 2579 C CA . LYS A 1 317 ? -4.366 17.746 22.637 1.00 93.44 317 LYS A CA 1
ATOM 2580 C C . LYS A 1 317 ? -3.690 16.375 22.783 1.00 93.44 317 LYS A C 1
ATOM 2582 O O . LYS A 1 317 ? -2.839 16.034 21.953 1.00 93.44 317 LYS A O 1
ATOM 2587 N N . PRO A 1 318 ? -4.061 15.602 23.814 1.00 94.38 318 PRO A N 1
ATOM 2588 C CA . PRO A 1 318 ? -3.507 14.276 24.047 1.00 94.38 318 PRO A CA 1
ATOM 2589 C C . PRO A 1 318 ? -3.688 13.339 22.851 1.00 94.38 318 PRO A C 1
ATOM 2591 O O . PRO A 1 318 ? -4.660 13.436 22.096 1.00 94.38 318 PRO A O 1
ATOM 2594 N N . TRP A 1 319 ? -2.770 12.387 22.684 1.00 93.75 319 TRP A N 1
ATOM 2595 C CA . TRP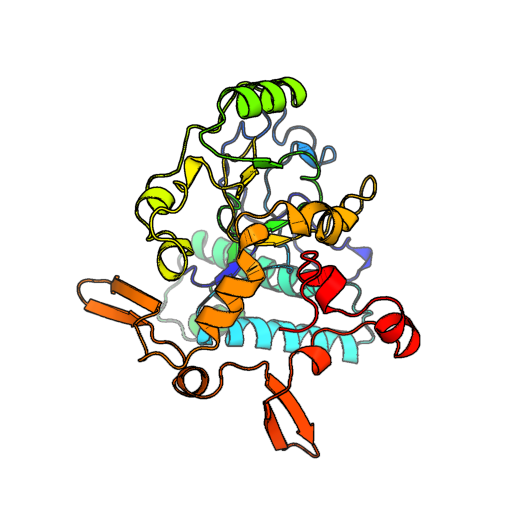 A 1 319 ? -2.760 11.464 21.547 1.00 93.75 319 TRP A CA 1
ATOM 2596 C C . TRP A 1 319 ? -4.070 10.680 21.411 1.00 93.75 319 TRP A C 1
ATOM 2598 O O . TRP A 1 319 ? -4.534 10.438 20.294 1.00 93.75 319 TRP A O 1
ATOM 2608 N N . TYR A 1 320 ? -4.680 10.300 22.536 1.00 94.75 320 TYR A N 1
ATOM 2609 C CA . TYR A 1 320 ? -5.897 9.494 22.565 1.00 94.75 320 TYR A CA 1
ATOM 2610 C C . TYR A 1 320 ? -7.109 10.256 22.014 1.00 94.75 320 TYR A C 1
ATOM 2612 O O . TYR A 1 320 ? -7.983 9.637 21.405 1.00 94.75 320 TYR A O 1
ATOM 2620 N N . ASP A 1 321 ? -7.127 11.588 22.117 1.00 94.06 321 ASP A N 1
ATOM 2621 C CA . ASP A 1 321 ? -8.191 12.416 21.542 1.00 94.06 321 ASP A CA 1
ATOM 2622 C C . ASP A 1 321 ? -8.118 12.443 20.013 1.00 94.06 321 ASP A C 1
ATOM 2624 O O . ASP A 1 321 ? -9.144 12.553 19.347 1.00 94.06 321 ASP A O 1
ATOM 2628 N N . GLU A 1 322 ? -6.919 12.327 19.433 1.00 91.25 322 GLU A N 1
ATOM 2629 C CA . GLU A 1 322 ? -6.744 12.212 17.981 1.00 91.25 322 GLU A CA 1
ATOM 2630 C C . GLU A 1 322 ? -7.009 10.788 17.482 1.00 91.25 322 GLU A C 1
ATOM 2632 O O . GLU A 1 322 ? -7.648 10.619 16.441 1.00 91.25 322 GLU A O 1
ATOM 2637 N N . VAL A 1 323 ? -6.516 9.779 18.209 1.00 93.00 323 VAL A N 1
ATOM 2638 C CA . VAL A 1 323 ? -6.576 8.373 17.791 1.00 93.00 323 VAL A CA 1
ATOM 2639 C C . VAL A 1 323 ? -7.976 7.789 17.954 1.00 93.00 323 VAL A C 1
ATOM 2641 O O . VAL A 1 323 ? -8.451 7.159 17.013 1.00 93.00 323 VAL A O 1
ATOM 2644 N N . PHE A 1 324 ? -8.641 7.996 19.095 1.00 94.69 324 PHE A N 1
ATOM 2645 C CA . PHE A 1 324 ? -9.962 7.409 19.356 1.00 94.69 324 PHE A CA 1
ATOM 2646 C C . PHE A 1 324 ? -11.120 8.343 19.001 1.00 94.69 324 PHE A C 1
ATOM 2648 O O . PHE A 1 324 ? -12.163 7.868 18.569 1.00 94.69 324 PHE A O 1
ATOM 2655 N N . ARG A 1 325 ? -10.953 9.662 19.193 1.00 94.06 325 ARG A N 1
ATOM 2656 C CA . ARG A 1 325 ? -11.995 10.700 19.012 1.00 94.06 325 ARG A CA 1
ATOM 2657 C C . ARG A 1 325 ? -13.353 10.355 19.655 1.00 94.06 325 ARG A C 1
ATOM 2659 O O . ARG A 1 325 ? -14.396 10.782 19.168 1.00 94.06 325 ARG A O 1
ATOM 2666 N N . ASP A 1 326 ? -13.343 9.603 20.754 1.00 94.88 326 ASP A N 1
ATOM 2667 C CA . ASP A 1 326 ? -14.546 9.103 21.434 1.00 94.88 326 ASP A CA 1
ATOM 2668 C C . ASP A 1 326 ? -14.843 9.812 22.766 1.00 94.88 326 ASP A C 1
ATOM 2670 O O . ASP A 1 326 ? -15.848 9.522 23.414 1.00 94.88 326 ASP A O 1
ATOM 2674 N N . GLY A 1 327 ? -13.972 10.734 23.190 1.00 94.12 327 GLY A N 1
ATOM 2675 C CA . GLY A 1 327 ? -14.102 11.472 24.447 1.00 94.12 327 GLY A CA 1
ATOM 2676 C C . GLY A 1 327 ? -13.895 10.626 25.709 1.00 94.12 327 GLY A C 1
ATOM 2677 O O . GLY A 1 327 ? -14.196 11.106 26.800 1.00 94.12 327 GLY A O 1
ATOM 2678 N N . GLN A 1 328 ? -13.396 9.388 25.592 1.00 94.94 328 GLN A N 1
ATOM 2679 C CA . GLN A 1 328 ? -13.213 8.477 26.732 1.00 94.94 328 GLN A CA 1
ATOM 2680 C C . GLN A 1 328 ? -11.824 8.570 27.387 1.00 94.94 328 GLN A C 1
ATOM 2682 O O . GLN A 1 328 ? -11.578 7.900 28.386 1.00 94.94 328 GLN A O 1
ATOM 2687 N N . GLY A 1 329 ? -10.922 9.405 26.861 1.00 92.62 329 GLY A N 1
ATOM 2688 C CA . GLY A 1 329 ? -9.584 9.604 27.422 1.00 92.62 329 GLY A CA 1
ATOM 2689 C C . GLY A 1 329 ? -8.591 8.492 27.060 1.00 92.62 329 GLY A C 1
ATOM 2690 O O . GLY A 1 329 ? -8.678 7.888 25.988 1.00 92.62 329 GLY A O 1
ATOM 2691 N N . GLU A 1 330 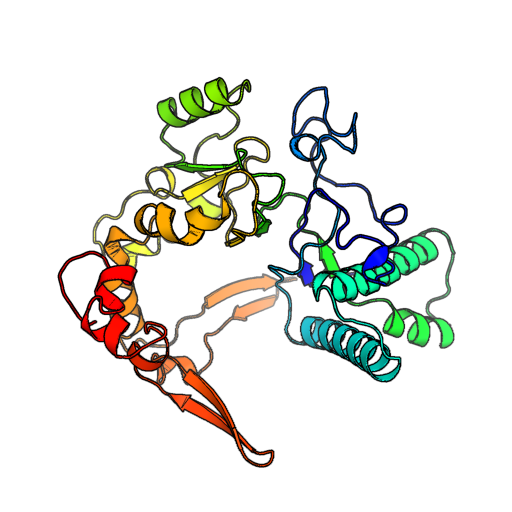? -7.631 8.225 27.948 1.00 90.88 330 GLU A N 1
ATOM 2692 C CA . GLU A 1 330 ? -6.602 7.187 27.772 1.00 90.88 330 GLU A CA 1
ATOM 2693 C C . GLU A 1 330 ? -7.201 5.764 27.704 1.00 90.88 330 GLU A C 1
ATOM 2695 O O . GLU A 1 330 ? -8.364 5.556 28.053 1.00 90.88 330 GLU A O 1
ATOM 2700 N N . LEU A 1 331 ? -6.442 4.802 27.157 1.00 88.69 331 LEU A N 1
ATOM 2701 C CA . LEU A 1 331 ? -6.879 3.423 26.888 1.00 88.69 331 LEU A CA 1
ATOM 2702 C C . LEU A 1 331 ? -7.298 2.647 28.146 1.00 88.69 331 LEU A C 1
ATOM 2704 O O . LEU A 1 331 ? -6.477 2.563 29.083 1.00 88.69 331 LEU A O 1
#

Organism: NCBI:txid396571

Secondary structure (DSSP, 8-state):
----EEEEEESS--S-GGGS----GGGSPPP-S-TTTTSTTTTT-TT-GGGSPP-EEEEEEEE--HHHHHHHHHHHHHHHHHHHHTT-----HHHHHHHHHHHHHHHHHHHHHS---TT-HHHHHHHHHH---EEEETT-SSEEE-TT-TTTEEEE-TT-HHHHHHHHHHTTS-----SS-HHHHHSPPGGGGT-SSPPPTTTS-EEEETTT----SEEE----GGGGGGHHHHSGGGSTTGGGHHHHHHHHHS-PPPPEEEEEEETTEEEEEE--HHHHH--S-EEEEEETTEEEEEE--HHHHS--SSHHHHHHS-HHHHHT-SS----

Solvent-accessible surface area (backbone atoms only — not comparable to full-atom values): 19279 Å² total; per-residue (Å²): 139,65,71,60,27,44,26,20,24,26,47,58,77,54,62,56,65,91,47,73,39,67,45,54,72,93,58,49,70,79,49,78,46,66,80,50,53,64,37,99,55,29,59,72,48,84,83,47,39,67,34,27,67,25,55,24,62,36,72,89,43,74,51,52,54,68,69,48,50,51,55,41,51,48,52,38,48,55,54,49,52,54,35,49,78,70,69,46,66,83,76,50,71,34,23,48,53,30,24,53,51,30,50,23,44,46,49,54,52,50,54,76,76,43,96,72,66,90,84,40,71,69,50,56,54,54,44,64,76,38,61,52,28,73,39,66,35,40,63,23,53,52,29,39,50,29,42,64,40,80,78,47,52,49,73,43,33,46,64,40,59,66,62,46,42,54,52,21,53,75,71,75,43,76,69,64,73,74,50,61,53,69,74,64,67,71,51,82,62,79,50,59,84,82,35,98,80,56,79,54,75,27,68,34,29,38,56,38,28,61,58,74,52,23,59,38,81,38,77,43,63,68,17,70,66,96,58,49,37,53,43,69,67,76,45,51,79,56,40,60,57,40,95,46,42,70,59,54,51,54,58,65,58,50,78,56,82,86,58,72,77,41,78,47,74,57,96,85,40,84,45,74,41,64,66,59,76,63,49,51,82,49,61,58,52,70,46,83,44,78,55,101,87,46,79,47,78,44,80,42,60,64,70,76,79,48,58,51,99,41,72,68,52,24,74,76,54,42,44,43,59,72,73,60,62,71,85,76,62,74,135

Radius of gyration: 22.76 Å; Cα contacts (8 Å, |Δi|>4): 474; chains: 1; bounding box: 58×53×53 Å

Foldseek 3Di:
DAAFKEFEFAQDADDDCVLVFDLPPVQFDAQPADQQLVHPCQPVDSVLSLRYQTGFGDHLDMDGDPVLVVLLVVQLVVVVVVCVVVVRDNPDSSSSSSRLLSQLSNVVVVPVVDDDDPPDPVCVVVCSSRDSSYDYPRLCQAEAECASVLLQKDFDQLLPPVVQQVSCVVSVHGFDRHFDDPVQQPDDDLCVLPDVDDDHSRHFGFMAGRRSRHRHNDYRLPYPPPNSSCCVQVCLCRGRCQQVVVVSLVSLPDLDDWDFPDWDQDPNDIDTHTDDPCCSPQVADWDWDQDPNDTDIDGDHPCVVQADPDPVVCVVPNSCCSRRVPPPPDD

pLDDT: mean 91.25, std 6.4, range [69.0, 98.25]

Mean predicted aligned error: 6.01 Å

Nearest PDB structures (foldseek):
  1x0g-assembly1_B  TM=2.875E-01  e=3.432E+00  Thermosynechococcus vestitus BP-1
  1x0g-assembly1_D  TM=3.018E-01  e=4.866E+00  Thermosynechococcus vestitus BP-1